Protein AF-A0A936J8U1-F1 (afdb_monomer_lite)

Foldseek 3Di:
DCPCLVVVLVVLLVVLQVQLVVLVVVCVVPVDFCLSVLSNQLSNLSSVLSVLVVVQQPDFDQLVNLVSVLVSLVSVLSNLLSVLVNLCRVLVFFDVVLSVLLNVLSVVLNVCQVVAASGLFANGQPGWDFDQDPPRRTGTDTDHHGHPSVVSNLVSLVSSLVRLLRSLVRQCVVDDPVSPVCSCPVSVVVNVVSCVVSVVVD

pLDDT: mean 82.32, std 10.38, range [35.53, 93.44]

Radius of gyration: 18.08 Å; chains: 1; bounding box: 48×31×49 Å

Secondary structure (DSSP, 8-state):
---SHHHHHHHHHHHHHHHHHHHHHHHHHH---HHHHHHHHHHHHHHHHHHHHHHHHH---HHHHHHHHHHHHHHHHHHHHHHHHHHHHHH--S-HHHHHHHHHHHHHHHHHHHHSSS-SSEEEEEEEEEEE-GGG-EEEEEEEEEPGGGHHHHHHHHHHHHHHHHHHHHHHHT--HHHHHHIIIIIHHHHHHHHHHHHTT-

Sequence (202 aa):
MGNWVEIVWIGMCAVSLALGAIHLFVWFKQRTGYFHLLFFALAVSATAFGAFELALMHEWAPERYADILRWAHVPLALWVLSMIGFVHFYFGAGRSWLAWAASGFRLAGLALNFVTGVNVNFLAVSSLEPVAFWGGAVVAGPVGVVNPWAIVPQIGNLILLMFVIDAAITLWRRGGSDARRRAVVVGGSLVACVAAVAGLRR

Structure (mmCIF, N/CA/C/O backbone):
data_AF-A0A936J8U1-F1
#
_entry.id   AF-A0A936J8U1-F1
#
loop_
_atom_site.group_PDB
_atom_site.id
_atom_site.type_symbol
_atom_site.label_atom_id
_atom_site.label_alt_id
_atom_site.label_comp_id
_atom_site.label_asym_id
_atom_site.label_entity_id
_atom_site.label_seq_id
_atom_site.pdbx_PDB_ins_code
_atom_site.Cartn_x
_atom_site.Cartn_y
_atom_site.Cartn_z
_atom_site.occupancy
_atom_site.B_iso_or_equiv
_atom_site.auth_seq_id
_atom_site.auth_comp_id
_atom_site.auth_asym_id
_atom_site.auth_atom_id
_atom_site.pdbx_PDB_model_num
ATOM 1 N N . MET A 1 1 ? 28.005 -1.998 -4.229 1.00 39.09 1 MET A N 1
ATOM 2 C CA . MET A 1 1 ? 27.955 -1.496 -2.840 1.00 39.09 1 MET A CA 1
ATOM 3 C C . MET A 1 1 ? 26.540 -1.729 -2.349 1.00 39.09 1 MET A C 1
ATOM 5 O O . MET A 1 1 ? 25.653 -1.059 -2.853 1.00 39.09 1 MET A O 1
ATOM 9 N N . GLY A 1 2 ? 26.325 -2.702 -1.457 1.00 61.69 2 GLY A N 1
ATOM 10 C CA . GLY A 1 2 ? 25.052 -2.853 -0.740 1.00 61.69 2 GLY A CA 1
ATOM 11 C C . GLY A 1 2 ? 24.955 -1.722 0.278 1.00 61.69 2 GLY A C 1
ATOM 12 O O . GLY A 1 2 ? 25.502 -1.796 1.377 1.00 61.69 2 GLY A O 1
ATOM 13 N N . ASN A 1 3 ? 24.425 -0.595 -0.182 1.00 73.19 3 ASN A N 1
ATOM 14 C CA . ASN A 1 3 ? 24.676 0.738 0.354 1.00 73.19 3 ASN A CA 1
ATOM 15 C C . ASN A 1 3 ? 23.474 1.136 1.213 1.00 73.19 3 ASN A C 1
ATOM 17 O O . ASN A 1 3 ? 22.580 1.756 0.665 1.00 73.19 3 ASN A O 1
ATOM 21 N N . TRP A 1 4 ? 23.404 0.746 2.498 1.00 81.12 4 TRP A N 1
ATOM 22 C CA . TRP A 1 4 ? 22.418 1.168 3.536 1.00 81.12 4 TRP A CA 1
ATOM 23 C C . TRP A 1 4 ? 20.905 1.028 3.249 1.00 81.12 4 TRP A C 1
ATOM 25 O O . TRP A 1 4 ? 20.174 0.601 4.135 1.00 81.12 4 TRP A O 1
ATOM 35 N N . VAL A 1 5 ? 20.417 1.344 2.052 1.00 81.69 5 VAL A N 1
ATOM 36 C CA . VAL A 1 5 ? 19.051 1.164 1.556 1.00 81.69 5 VAL A CA 1
ATOM 37 C C . VAL A 1 5 ? 18.592 -0.279 1.739 1.00 81.69 5 VAL A C 1
ATOM 39 O O . VAL A 1 5 ? 17.526 -0.495 2.302 1.00 81.69 5 VAL A O 1
ATOM 42 N N . GLU A 1 6 ? 19.420 -1.262 1.371 1.00 85.25 6 GLU A N 1
ATOM 43 C CA . GLU A 1 6 ? 19.144 -2.684 1.627 1.00 85.25 6 GLU A CA 1
ATOM 44 C C . GLU A 1 6 ? 18.938 -2.968 3.119 1.00 85.25 6 GLU A C 1
ATOM 46 O O . GLU A 1 6 ? 17.964 -3.614 3.499 1.00 85.25 6 GLU A O 1
ATOM 51 N N . ILE A 1 7 ? 19.820 -2.444 3.979 1.00 88.00 7 ILE A N 1
ATOM 52 C CA . ILE A 1 7 ? 19.746 -2.635 5.435 1.00 88.00 7 ILE A CA 1
ATOM 53 C C . ILE A 1 7 ? 18.444 -2.039 5.977 1.00 88.00 7 ILE A C 1
ATOM 55 O O . ILE A 1 7 ? 17.765 -2.672 6.785 1.00 88.00 7 ILE A O 1
ATOM 59 N N . VAL A 1 8 ? 18.071 -0.844 5.513 1.00 88.00 8 VAL A N 1
ATOM 60 C CA . VAL A 1 8 ? 16.826 -0.178 5.909 1.00 88.00 8 VAL A CA 1
ATOM 61 C C . VAL A 1 8 ? 15.609 -0.970 5.433 1.00 88.00 8 VAL A C 1
ATOM 63 O O . VAL A 1 8 ? 14.729 -1.245 6.246 1.00 88.00 8 VAL A O 1
ATOM 66 N N . TRP A 1 9 ? 15.564 -1.397 4.167 1.00 87.69 9 TRP A N 1
ATOM 67 C CA . TRP A 1 9 ? 14.435 -2.159 3.619 1.00 87.69 9 TRP A CA 1
ATOM 68 C C . TRP A 1 9 ? 14.257 -3.503 4.324 1.00 87.69 9 TRP A C 1
ATOM 70 O O . TRP A 1 9 ? 13.146 -3.846 4.735 1.00 87.69 9 TRP A O 1
ATOM 80 N N . ILE A 1 10 ? 15.351 -4.238 4.536 1.00 90.19 10 ILE A N 1
ATOM 81 C CA . ILE A 1 10 ? 15.341 -5.510 5.266 1.00 90.19 10 ILE A CA 1
ATOM 82 C C . ILE A 1 10 ? 14.930 -5.281 6.724 1.00 90.19 10 ILE A C 1
ATOM 84 O O . ILE A 1 10 ? 14.089 -6.016 7.243 1.00 90.19 10 ILE A O 1
ATOM 88 N N . GLY A 1 11 ? 15.458 -4.240 7.374 1.00 91.19 11 GLY A N 1
ATOM 89 C CA . GLY A 1 11 ? 15.089 -3.866 8.738 1.00 91.19 11 GLY A CA 1
ATOM 90 C C . GLY A 1 11 ? 13.599 -3.543 8.874 1.00 91.19 11 GLY A C 1
ATOM 91 O O . GLY A 1 11 ? 12.929 -4.087 9.752 1.00 91.19 11 GLY A O 1
ATOM 92 N N . MET A 1 12 ? 13.047 -2.731 7.969 1.00 89.56 12 MET A N 1
ATOM 93 C CA . MET A 1 12 ? 11.613 -2.417 7.920 1.00 89.56 12 MET A CA 1
ATOM 94 C C . MET A 1 12 ? 10.764 -3.673 7.696 1.00 89.56 12 MET A C 1
ATOM 96 O O . MET A 1 12 ? 9.772 -3.881 8.399 1.00 89.56 12 MET A O 1
ATOM 100 N N . CYS A 1 13 ? 11.178 -4.544 6.773 1.00 90.00 13 CYS A N 1
ATOM 101 C CA . CYS A 1 13 ? 10.518 -5.822 6.509 1.00 90.00 13 CYS A CA 1
ATOM 102 C C . CYS A 1 13 ? 10.520 -6.740 7.740 1.00 90.00 13 CYS A C 1
ATOM 104 O O . CYS A 1 13 ? 9.490 -7.342 8.057 1.00 90.00 13 CYS A O 1
ATOM 106 N N . ALA A 1 14 ? 11.647 -6.825 8.451 1.00 91.19 14 ALA A N 1
ATOM 107 C CA . ALA A 1 14 ? 11.799 -7.637 9.654 1.00 91.19 14 ALA A CA 1
ATOM 108 C C . ALA A 1 14 ? 10.929 -7.117 10.808 1.00 91.19 14 ALA A C 1
ATOM 110 O O . ALA A 1 14 ? 10.216 -7.898 11.437 1.00 91.19 14 ALA A O 1
ATOM 111 N N . VAL A 1 15 ? 10.930 -5.801 11.051 1.00 92.62 15 VAL A N 1
ATOM 112 C CA . VAL A 1 15 ? 10.083 -5.165 12.075 1.00 92.62 15 VAL A CA 1
ATOM 113 C C . VAL A 1 15 ? 8.601 -5.372 11.761 1.00 92.62 15 VAL A C 1
ATOM 115 O O . VAL A 1 15 ? 7.835 -5.756 12.647 1.00 92.62 15 VAL A O 1
ATOM 118 N N . SER A 1 16 ? 8.202 -5.178 10.500 1.00 91.88 16 SER A N 1
ATOM 119 C CA . SER A 1 16 ? 6.829 -5.416 10.042 1.00 91.88 16 SER A CA 1
ATOM 120 C C . SER A 1 16 ? 6.401 -6.863 10.305 1.00 91.88 16 SER A C 1
ATOM 122 O O . SER A 1 16 ? 5.388 -7.095 10.969 1.00 91.88 16 SER A O 1
ATOM 124 N N . LEU A 1 17 ? 7.202 -7.849 9.879 1.00 91.19 17 LEU A N 1
ATOM 125 C CA . LEU A 1 17 ? 6.901 -9.267 10.109 1.00 91.19 17 LEU A CA 1
ATOM 126 C C . LEU A 1 17 ? 6.854 -9.629 11.593 1.00 91.19 17 LEU A C 1
ATOM 128 O O . LEU A 1 17 ? 5.963 -10.376 11.994 1.00 91.19 17 LEU A O 1
ATOM 132 N N . ALA A 1 18 ? 7.766 -9.101 12.411 1.00 93.44 18 ALA A N 1
ATOM 133 C CA . ALA A 1 18 ? 7.772 -9.349 13.849 1.00 93.44 18 ALA A CA 1
ATOM 134 C C . ALA A 1 18 ? 6.472 -8.856 14.507 1.00 93.44 18 ALA A C 1
ATOM 136 O O . ALA A 1 18 ? 5.828 -9.604 15.247 1.00 93.44 18 ALA A O 1
ATOM 137 N N . LEU A 1 19 ? 6.032 -7.636 14.180 1.00 90.00 19 LEU A N 1
ATOM 138 C CA . LEU A 1 19 ? 4.749 -7.098 14.644 1.00 90.00 19 LEU A CA 1
ATOM 139 C C . LEU A 1 19 ? 3.570 -7.944 14.147 1.00 90.00 19 LEU A C 1
ATOM 141 O O . LEU A 1 19 ? 2.675 -8.280 14.926 1.00 90.00 19 LEU A O 1
ATOM 145 N N . GLY A 1 20 ? 3.584 -8.346 12.875 1.00 90.19 20 GLY A N 1
ATOM 146 C CA . GLY A 1 20 ? 2.583 -9.251 12.318 1.00 90.19 20 GLY A CA 1
ATOM 147 C C . GLY A 1 20 ? 2.505 -10.577 13.083 1.00 90.19 20 GLY A C 1
ATOM 148 O O . GLY A 1 20 ? 1.412 -11.010 13.451 1.00 90.19 20 GLY A O 1
ATOM 149 N N . ALA A 1 21 ? 3.647 -11.206 13.364 1.00 91.56 21 ALA A N 1
ATOM 150 C CA . ALA A 1 21 ? 3.724 -12.477 14.079 1.00 91.56 21 ALA A CA 1
ATOM 151 C C . ALA A 1 21 ? 3.166 -12.372 15.506 1.00 91.56 21 ALA A C 1
ATOM 153 O O . ALA A 1 21 ? 2.437 -13.262 15.946 1.00 91.56 21 ALA A O 1
ATOM 154 N N . ILE A 1 22 ? 3.431 -11.261 16.205 1.00 92.19 22 ILE A N 1
ATOM 155 C CA . ILE A 1 22 ? 2.835 -10.978 17.519 1.00 92.19 22 ILE A CA 1
ATOM 156 C C . ILE A 1 22 ? 1.306 -10.923 17.408 1.00 92.19 22 ILE A C 1
ATOM 158 O O . ILE A 1 22 ? 0.609 -11.568 18.192 1.00 92.19 22 ILE A O 1
ATOM 162 N N . HIS A 1 23 ? 0.768 -10.204 16.419 1.00 88.69 23 HIS A N 1
ATOM 163 C CA . HIS A 1 23 ? -0.681 -10.118 16.209 1.00 88.69 23 HIS A CA 1
ATOM 164 C C . HIS A 1 23 ? -1.307 -11.474 15.858 1.00 88.69 23 HIS A C 1
ATOM 166 O O . HIS A 1 23 ? -2.375 -11.803 16.379 1.00 88.69 23 HIS A O 1
ATOM 172 N N . LEU A 1 24 ? -0.634 -12.286 15.040 1.00 90.19 24 LEU A N 1
ATOM 173 C CA . LEU A 1 24 ? -1.076 -13.643 14.723 1.00 90.19 24 LEU A CA 1
ATOM 174 C C . LEU A 1 24 ? -1.081 -14.541 15.967 1.00 90.19 24 LEU A C 1
ATOM 176 O O . LEU A 1 24 ? -2.039 -15.280 16.189 1.00 90.19 24 LEU A O 1
ATOM 180 N N . PHE A 1 25 ? -0.049 -14.453 16.806 1.00 91.06 25 PHE A N 1
ATOM 181 C CA . PHE A 1 25 ? 0.042 -15.212 18.052 1.00 91.06 25 PHE A CA 1
ATOM 182 C C . PHE A 1 25 ? -1.063 -14.831 19.045 1.00 91.06 25 PHE A C 1
ATOM 184 O O . PHE A 1 25 ? -1.696 -15.709 19.639 1.00 91.06 25 PHE A O 1
ATOM 191 N N . VAL A 1 26 ? -1.339 -13.530 19.195 1.00 88.88 26 VAL A N 1
ATOM 192 C CA . VAL A 1 26 ? -2.455 -13.033 20.016 1.00 88.88 26 VAL A CA 1
ATOM 193 C C . VAL A 1 26 ? -3.781 -13.589 19.503 1.00 88.88 26 VAL A C 1
ATOM 195 O O . VAL A 1 26 ? -4.563 -14.123 20.293 1.00 88.88 26 VAL A O 1
ATOM 198 N N . TRP A 1 27 ? -4.006 -13.548 18.188 1.00 89.62 27 TRP A N 1
ATOM 199 C CA . TRP A 1 27 ? -5.206 -14.127 17.593 1.00 89.62 27 TRP A CA 1
ATOM 200 C C . TRP A 1 27 ? -5.288 -15.640 17.802 1.00 89.62 27 TRP A C 1
ATOM 202 O O . TRP A 1 27 ? -6.356 -16.149 18.118 1.00 89.62 27 TRP A O 1
ATOM 212 N N . PHE A 1 28 ? -4.183 -16.378 17.685 1.00 88.81 28 PHE A N 1
ATOM 213 C CA . PHE A 1 28 ? -4.195 -17.825 17.902 1.00 88.81 28 PHE A CA 1
ATOM 214 C C . PHE A 1 28 ? -4.615 -18.185 19.333 1.00 88.81 28 PHE A C 1
ATOM 216 O O . PHE A 1 28 ? -5.371 -19.141 19.519 1.00 88.81 28 PHE A O 1
ATOM 223 N N . LYS A 1 29 ? -4.170 -17.397 20.324 1.00 87.25 29 LYS A N 1
ATOM 224 C CA . LYS A 1 29 ? -4.509 -17.585 21.742 1.00 87.25 29 LYS A CA 1
ATOM 225 C C . LYS A 1 29 ? -5.922 -17.142 22.108 1.00 87.25 29 LYS A C 1
ATOM 227 O O . LYS A 1 29 ? -6.574 -17.826 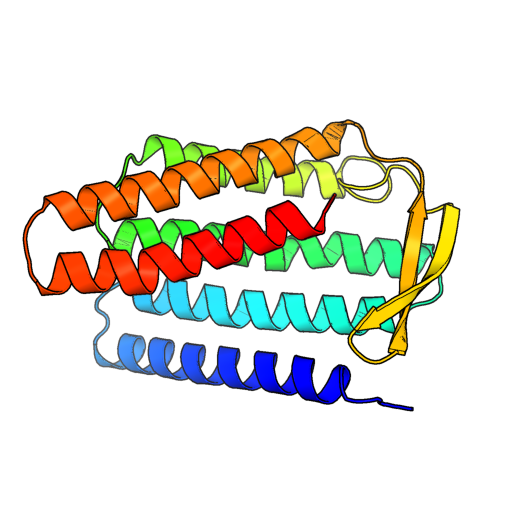22.886 1.00 87.25 29 LYS A O 1
ATOM 232 N N . GLN A 1 30 ? -6.373 -15.995 21.606 1.00 84.81 30 GLN A N 1
ATOM 233 C CA . GLN A 1 30 ? -7.651 -15.408 22.025 1.00 84.81 30 GLN A CA 1
ATOM 234 C C . GLN A 1 30 ? -8.800 -15.750 21.069 1.00 84.81 30 GLN A C 1
ATOM 236 O O . GLN A 1 30 ? -9.953 -15.737 21.482 1.00 84.81 30 GLN A O 1
ATOM 241 N N . ARG A 1 31 ? -8.498 -16.059 19.799 1.00 77.94 31 ARG A N 1
ATOM 242 C CA . ARG A 1 31 ? -9.437 -16.316 18.686 1.00 77.94 31 ARG A CA 1
ATOM 243 C C . ARG A 1 31 ? -10.511 -15.238 18.496 1.00 77.94 31 ARG A C 1
ATOM 245 O O . ARG A 1 31 ? -11.497 -15.459 17.799 1.00 77.94 31 ARG A O 1
ATOM 252 N N . THR A 1 32 ? -10.304 -14.052 19.058 1.00 72.19 32 THR A N 1
ATOM 253 C CA . THR A 1 32 ? -11.218 -12.913 18.992 1.00 72.19 32 THR A CA 1
ATOM 254 C C . THR A 1 32 ? -10.613 -11.791 18.149 1.00 72.19 32 THR A C 1
ATOM 256 O O . THR A 1 32 ? -9.401 -11.590 18.116 1.00 72.19 32 THR A O 1
ATOM 259 N N . GLY A 1 33 ? -11.470 -11.057 17.434 1.00 74.44 33 GLY A N 1
ATOM 260 C CA . GLY A 1 33 ? -11.084 -9.851 16.699 1.00 74.44 33 GLY A CA 1
ATOM 261 C C . GLY A 1 33 ? -10.367 -10.099 15.367 1.00 74.44 33 GLY A C 1
ATOM 262 O O . GLY A 1 33 ? -9.145 -10.230 15.309 1.00 74.44 33 GLY A O 1
ATOM 263 N N . TYR A 1 34 ? -11.116 -10.038 14.259 1.00 82.56 34 TYR A N 1
ATOM 264 C CA . TYR A 1 34 ? -10.580 -10.142 12.889 1.00 82.56 34 TYR A CA 1
ATOM 265 C C . TYR A 1 34 ? -9.483 -9.111 12.565 1.00 82.56 34 TYR A C 1
ATOM 267 O O . TYR A 1 34 ? -8.654 -9.343 11.689 1.00 82.56 34 TYR A O 1
ATOM 275 N N . PHE A 1 35 ? -9.428 -7.995 13.298 1.00 83.56 35 PHE A N 1
ATOM 276 C CA . PHE A 1 35 ? -8.406 -6.963 13.131 1.00 83.56 35 PHE A CA 1
ATOM 277 C C . PHE A 1 35 ? -6.976 -7.474 13.385 1.00 83.56 35 PHE A C 1
ATOM 279 O O . PHE A 1 35 ? -6.047 -6.960 12.770 1.00 83.56 35 PHE A O 1
ATOM 286 N N . HIS A 1 36 ? -6.769 -8.498 14.223 1.00 86.25 36 HIS A N 1
ATOM 287 C CA . HIS A 1 36 ? -5.437 -9.086 14.408 1.00 86.25 36 HIS A CA 1
ATOM 288 C C . HIS A 1 36 ? -4.952 -9.833 13.159 1.00 86.25 36 HIS A C 1
ATOM 290 O O . HIS A 1 36 ? -3.807 -9.653 12.749 1.00 86.25 36 HIS A O 1
ATOM 296 N N . LEU A 1 37 ? -5.831 -10.610 12.515 1.00 88.81 37 LEU A N 1
ATOM 297 C CA . LEU A 1 37 ? -5.520 -11.282 11.249 1.00 88.81 37 LEU A CA 1
ATOM 298 C C . LEU A 1 37 ? -5.297 -10.279 10.117 1.00 88.81 37 LEU A C 1
ATOM 300 O O . LEU A 1 37 ? -4.375 -10.443 9.326 1.00 88.81 37 LEU A O 1
ATOM 304 N N . LEU A 1 38 ? -6.113 -9.226 10.061 1.00 89.50 38 LEU A N 1
ATOM 305 C CA . LEU A 1 38 ? -5.972 -8.168 9.059 1.00 89.50 38 LEU A CA 1
ATOM 306 C C . LEU A 1 38 ? -4.670 -7.388 9.244 1.00 89.50 38 LEU A C 1
ATOM 308 O O . LEU A 1 38 ? -4.015 -7.062 8.261 1.00 89.50 38 LEU A O 1
ATOM 312 N N . PHE A 1 39 ? -4.250 -7.149 10.488 1.00 88.25 39 PHE A N 1
ATOM 313 C CA . PHE A 1 39 ? -2.949 -6.548 10.765 1.00 88.25 39 PHE A CA 1
ATOM 314 C C . PHE A 1 39 ? -1.796 -7.471 10.348 1.00 88.25 39 PHE A C 1
ATOM 316 O O . PHE A 1 39 ? -0.836 -7.012 9.736 1.00 88.25 39 PHE A O 1
ATOM 323 N N . PHE A 1 40 ? -1.898 -8.776 10.618 1.00 92.00 40 PHE A N 1
ATOM 324 C CA . PHE A 1 40 ? -0.915 -9.749 10.136 1.00 92.00 40 PHE A CA 1
ATOM 325 C C . PHE A 1 40 ? -0.836 -9.770 8.602 1.00 92.00 40 PHE A C 1
ATOM 327 O O . PHE A 1 40 ? 0.256 -9.682 8.044 1.00 92.00 40 PHE A O 1
ATOM 334 N N . ALA A 1 41 ? -1.981 -9.812 7.917 1.00 92.31 41 ALA A N 1
ATOM 335 C CA . ALA A 1 41 ? -2.043 -9.755 6.458 1.00 92.31 41 ALA A CA 1
ATOM 336 C C . ALA A 1 41 ? -1.437 -8.452 5.912 1.00 92.31 41 ALA A C 1
ATOM 338 O O . ALA A 1 41 ? -0.677 -8.487 4.943 1.00 92.31 41 ALA A O 1
ATOM 339 N N . LEU A 1 42 ? -1.704 -7.317 6.566 1.00 91.25 42 LEU A N 1
ATOM 340 C CA . LEU A 1 42 ? -1.103 -6.025 6.243 1.00 91.25 42 LEU A CA 1
ATOM 341 C C . LEU A 1 42 ? 0.423 -6.070 6.385 1.00 91.25 42 LEU A C 1
ATOM 343 O O . LEU A 1 42 ? 1.122 -5.661 5.462 1.00 91.25 42 LEU A O 1
ATOM 347 N N . ALA A 1 43 ? 0.941 -6.615 7.486 1.00 92.50 43 ALA A N 1
ATOM 348 C CA . ALA A 1 43 ? 2.376 -6.729 7.736 1.00 92.50 43 ALA A CA 1
ATOM 349 C C . ALA A 1 43 ? 3.093 -7.610 6.699 1.00 92.50 43 ALA A C 1
ATOM 351 O O . ALA A 1 43 ? 4.107 -7.197 6.136 1.00 92.50 43 ALA A O 1
ATOM 352 N N . VAL A 1 44 ? 2.543 -8.791 6.395 1.00 93.00 44 VAL A N 1
ATOM 353 C CA . VAL A 1 44 ? 3.095 -9.706 5.378 1.00 93.00 44 VAL A CA 1
ATOM 354 C C . VAL A 1 44 ? 3.066 -9.064 3.992 1.00 93.00 44 VAL A C 1
ATOM 356 O O . VAL A 1 44 ? 4.044 -9.148 3.252 1.00 93.00 44 VAL A O 1
ATOM 359 N N . SER A 1 45 ? 1.973 -8.380 3.653 1.00 92.69 45 SER A N 1
ATOM 360 C CA . SER A 1 45 ? 1.835 -7.692 2.367 1.00 92.69 45 SER A CA 1
ATOM 361 C C . SER A 1 45 ? 2.810 -6.527 2.229 1.00 92.69 45 SER A C 1
ATOM 363 O O . SER A 1 45 ? 3.396 -6.355 1.165 1.00 92.69 45 SER A O 1
ATOM 365 N N . ALA A 1 46 ? 3.016 -5.754 3.301 1.00 89.75 46 ALA A N 1
ATOM 366 C CA . ALA A 1 46 ? 4.002 -4.677 3.336 1.00 89.75 46 ALA A CA 1
ATOM 367 C C . ALA A 1 46 ? 5.422 -5.219 3.132 1.00 89.75 46 ALA A C 1
ATOM 369 O O . ALA A 1 46 ? 6.178 -4.667 2.340 1.00 89.75 46 ALA A O 1
ATOM 370 N N . THR A 1 47 ? 5.764 -6.336 3.779 1.00 92.75 47 THR A N 1
ATOM 371 C CA . THR A 1 47 ? 7.069 -6.984 3.603 1.00 92.75 47 THR A CA 1
ATOM 372 C C . THR A 1 47 ? 7.256 -7.535 2.193 1.00 92.75 47 THR A C 1
ATOM 374 O O . THR A 1 47 ? 8.304 -7.325 1.589 1.00 92.75 47 THR A O 1
ATOM 377 N N . ALA A 1 48 ? 6.239 -8.195 1.635 1.00 92.75 48 ALA A N 1
ATOM 378 C CA . ALA A 1 48 ? 6.287 -8.659 0.253 1.00 92.75 48 ALA A CA 1
ATOM 379 C C . ALA A 1 48 ? 6.473 -7.481 -0.714 1.00 92.75 48 ALA A C 1
ATOM 381 O O . ALA A 1 48 ? 7.329 -7.542 -1.590 1.00 92.75 48 ALA A O 1
ATOM 382 N N . PHE A 1 49 ? 5.725 -6.389 -0.526 1.00 90.75 49 PHE A N 1
ATOM 383 C CA . PHE A 1 49 ? 5.870 -5.179 -1.333 1.00 90.75 49 PHE A CA 1
ATOM 384 C C . PHE A 1 49 ? 7.269 -4.560 -1.205 1.00 90.75 49 PHE A C 1
ATOM 386 O O . PHE A 1 49 ? 7.882 -4.261 -2.225 1.00 90.75 49 PHE A O 1
ATOM 393 N N . GLY A 1 50 ? 7.817 -4.471 0.010 1.00 88.25 50 GLY A N 1
ATOM 394 C CA . GLY A 1 50 ? 9.187 -4.007 0.237 1.00 88.25 50 GLY A CA 1
ATOM 395 C C . GLY A 1 50 ? 10.234 -4.875 -0.469 1.00 88.25 50 GLY A C 1
ATOM 396 O O . GLY A 1 50 ? 11.175 -4.350 -1.058 1.00 88.25 50 GLY A O 1
ATOM 397 N N . ALA A 1 51 ? 10.059 -6.198 -0.496 1.00 89.81 51 ALA A N 1
ATOM 398 C CA . ALA A 1 51 ? 10.946 -7.082 -1.253 1.00 89.81 51 ALA A CA 1
ATOM 399 C C . ALA A 1 51 ? 10.895 -6.803 -2.769 1.00 89.81 51 ALA A C 1
ATOM 401 O O . ALA A 1 51 ? 11.938 -6.795 -3.423 1.00 89.81 51 ALA A O 1
ATOM 402 N N . PHE A 1 52 ? 9.708 -6.522 -3.321 1.00 90.44 52 PHE A N 1
ATOM 403 C CA . PHE A 1 52 ? 9.569 -6.095 -4.718 1.00 90.44 52 PHE A CA 1
ATOM 404 C C . PHE A 1 52 ? 10.228 -4.735 -4.979 1.00 90.44 52 PHE A C 1
ATOM 406 O O . PHE A 1 52 ? 10.903 -4.588 -5.993 1.00 90.44 52 PHE A O 1
ATOM 413 N N . GLU A 1 53 ? 10.073 -3.756 -4.085 1.00 86.81 53 GLU A N 1
ATOM 414 C CA . GLU A 1 53 ? 10.753 -2.457 -4.205 1.00 86.81 53 GLU A CA 1
ATOM 415 C C . GLU A 1 53 ? 12.271 -2.627 -4.238 1.00 86.81 53 GLU A C 1
ATOM 417 O O . GLU A 1 53 ? 12.935 -2.071 -5.112 1.00 86.81 53 GLU A O 1
ATOM 422 N N . LEU A 1 54 ? 12.816 -3.451 -3.341 1.00 87.88 54 LEU A N 1
ATOM 423 C CA . LEU A 1 54 ? 14.246 -3.722 -3.315 1.00 87.88 54 LEU A CA 1
ATOM 424 C C . LEU A 1 54 ? 14.716 -4.426 -4.596 1.00 87.88 54 LEU A C 1
ATOM 426 O O . LEU A 1 54 ? 15.781 -4.098 -5.113 1.00 87.88 54 LEU A O 1
ATOM 430 N N . ALA A 1 55 ? 13.925 -5.355 -5.139 1.00 87.81 55 ALA A N 1
ATOM 431 C CA . ALA A 1 55 ? 14.229 -5.999 -6.416 1.00 87.81 55 ALA A CA 1
ATOM 432 C C . ALA A 1 55 ? 14.235 -4.989 -7.579 1.00 87.81 55 ALA A C 1
ATOM 434 O O . ALA A 1 55 ? 15.155 -5.001 -8.394 1.00 87.81 55 ALA A O 1
ATOM 435 N N . LEU A 1 56 ? 13.265 -4.069 -7.622 1.00 85.62 56 LEU A N 1
ATOM 436 C CA . LEU A 1 56 ? 13.185 -3.019 -8.646 1.00 85.62 56 LEU A CA 1
ATOM 437 C C . LEU A 1 56 ? 14.391 -2.076 -8.620 1.00 85.62 56 LEU A C 1
ATOM 439 O O . LEU A 1 56 ? 14.854 -1.661 -9.677 1.00 85.62 56 LEU A O 1
ATOM 443 N N . MET A 1 57 ? 14.930 -1.761 -7.440 1.00 84.19 57 MET A N 1
ATOM 444 C CA . MET A 1 57 ? 16.115 -0.899 -7.322 1.00 84.19 57 MET A CA 1
ATOM 445 C C . MET A 1 57 ? 17.363 -1.492 -7.994 1.00 84.19 57 MET A C 1
ATOM 447 O O . MET A 1 57 ? 18.255 -0.738 -8.382 1.00 84.19 57 MET A O 1
ATOM 451 N N . HIS A 1 58 ? 17.420 -2.819 -8.136 1.00 82.81 58 HIS A N 1
ATOM 452 C CA . HIS A 1 58 ? 18.567 -3.545 -8.684 1.00 82.81 58 HIS A CA 1
ATOM 453 C C . HIS A 1 58 ? 18.360 -4.032 -10.123 1.00 82.81 58 HIS A C 1
ATOM 455 O O . HIS A 1 58 ? 19.321 -4.484 -10.748 1.00 82.81 58 HIS A O 1
ATOM 461 N N . GLU A 1 59 ? 17.142 -3.952 -10.659 1.00 84.50 59 GLU A N 1
ATOM 462 C CA . GLU A 1 59 ? 16.832 -4.456 -11.994 1.00 84.50 59 GLU A CA 1
ATOM 463 C C . GLU A 1 59 ? 16.979 -3.351 -13.048 1.00 84.50 59 GLU A C 1
ATOM 465 O O . GLU A 1 59 ? 16.232 -2.376 -13.065 1.00 84.50 59 GLU A O 1
ATOM 470 N N . TRP A 1 60 ? 17.934 -3.531 -13.962 1.00 80.94 60 TRP A N 1
ATOM 471 C CA . TRP A 1 60 ? 18.243 -2.574 -15.035 1.00 80.94 60 TRP A CA 1
ATOM 472 C C . TRP A 1 60 ? 17.759 -3.030 -16.417 1.00 80.94 60 TRP A C 1
ATOM 474 O O . TRP A 1 60 ? 18.013 -2.355 -17.414 1.00 80.94 60 TRP A O 1
ATOM 484 N N . ALA A 1 61 ? 17.049 -4.158 -16.499 1.00 83.44 61 ALA A N 1
ATOM 485 C CA . ALA A 1 61 ? 16.392 -4.599 -17.723 1.00 83.44 61 ALA A CA 1
ATOM 486 C C . ALA A 1 61 ? 14.926 -4.114 -17.740 1.00 83.44 61 ALA A C 1
ATOM 488 O O . ALA A 1 61 ? 14.152 -4.543 -16.882 1.00 83.44 61 ALA A O 1
ATOM 489 N N . PRO A 1 62 ? 14.506 -3.273 -18.710 1.00 80.44 62 PRO A N 1
ATOM 490 C CA . PRO A 1 62 ? 13.157 -2.696 -18.749 1.00 80.44 62 PRO A CA 1
ATOM 491 C C . PRO A 1 62 ? 12.024 -3.727 -18.699 1.00 80.44 62 PRO A C 1
ATOM 493 O O . PRO A 1 62 ? 11.048 -3.520 -17.985 1.00 80.44 62 PRO A O 1
ATOM 496 N N . GLU A 1 63 ? 12.167 -4.851 -19.408 1.00 81.31 63 GLU A N 1
ATOM 497 C CA . GLU A 1 63 ? 11.162 -5.924 -19.444 1.00 81.31 63 GLU A CA 1
ATOM 498 C C . GLU A 1 63 ? 11.013 -6.623 -18.085 1.00 81.31 63 GLU A C 1
ATOM 500 O O . GLU A 1 63 ? 9.904 -6.779 -17.577 1.00 81.31 63 GLU A O 1
ATOM 505 N N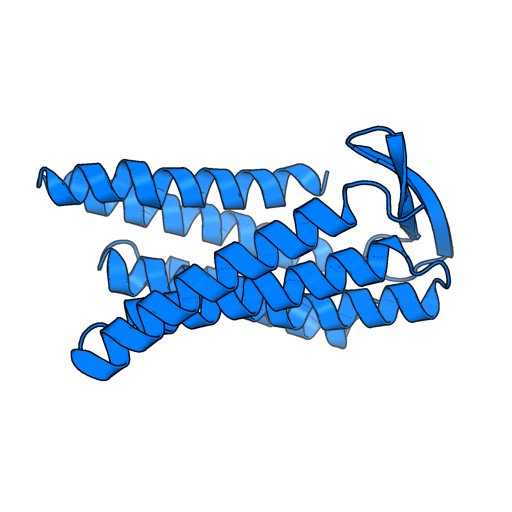 . ARG A 1 64 ? 12.131 -6.971 -17.435 1.00 85.12 64 ARG A N 1
ATOM 506 C CA . ARG A 1 64 ? 12.101 -7.571 -16.092 1.00 85.12 64 ARG A CA 1
ATOM 507 C C . ARG A 1 64 ? 11.621 -6.583 -15.041 1.00 85.12 64 ARG A C 1
ATOM 509 O O . ARG A 1 64 ? 10.826 -6.955 -14.184 1.00 85.12 64 ARG A O 1
ATOM 516 N N . TYR A 1 65 ? 12.061 -5.330 -15.117 1.00 84.06 65 TYR A N 1
ATOM 517 C CA . TYR A 1 65 ? 11.606 -4.266 -14.227 1.00 84.06 65 TYR A CA 1
ATOM 518 C C . TYR A 1 65 ? 10.082 -4.119 -14.300 1.00 84.06 65 TYR A C 1
ATOM 520 O O . TYR A 1 65 ? 9.389 -4.092 -13.283 1.00 84.06 65 TYR A O 1
ATOM 528 N N . ALA A 1 66 ? 9.550 -4.082 -15.519 1.00 83.00 66 ALA A N 1
ATOM 529 C CA . ALA A 1 66 ? 8.127 -4.046 -15.796 1.00 83.00 66 ALA A CA 1
ATOM 530 C C . ALA A 1 66 ? 7.355 -5.226 -15.185 1.00 83.00 66 ALA A C 1
ATOM 532 O O . ALA A 1 66 ? 6.331 -5.011 -14.528 1.00 83.00 66 ALA A O 1
ATOM 533 N N . ASP A 1 67 ? 7.854 -6.449 -15.360 1.00 85.94 67 ASP A N 1
ATOM 534 C CA . ASP A 1 67 ? 7.234 -7.654 -14.807 1.00 85.94 67 ASP A CA 1
ATOM 535 C C . ASP A 1 67 ? 7.245 -7.652 -13.275 1.00 85.94 67 ASP A C 1
ATOM 537 O O . ASP A 1 67 ? 6.205 -7.871 -12.643 1.00 85.94 67 ASP A O 1
ATOM 541 N N . ILE A 1 68 ? 8.388 -7.330 -12.662 1.00 87.50 68 ILE A N 1
ATOM 542 C CA . ILE A 1 68 ? 8.520 -7.194 -11.204 1.00 87.50 68 ILE A CA 1
ATOM 543 C C . ILE A 1 68 ? 7.524 -6.142 -10.696 1.00 87.50 68 ILE A C 1
ATOM 545 O O . ILE A 1 68 ? 6.787 -6.397 -9.740 1.00 87.50 68 ILE A O 1
ATOM 549 N N . LEU A 1 69 ? 7.423 -4.990 -11.365 1.00 85.69 69 LEU A N 1
ATOM 550 C CA . LEU A 1 69 ? 6.509 -3.914 -10.982 1.00 85.69 69 LEU A CA 1
ATOM 551 C C . LEU A 1 69 ? 5.038 -4.323 -11.143 1.00 85.69 69 LEU A C 1
ATOM 553 O O . LEU A 1 69 ? 4.199 -3.972 -10.305 1.00 85.69 69 LEU A O 1
ATOM 557 N N . ARG A 1 70 ? 4.694 -5.070 -12.198 1.00 86.75 70 ARG A N 1
ATOM 558 C CA . ARG A 1 70 ? 3.346 -5.621 -12.406 1.00 86.75 70 ARG A CA 1
ATOM 559 C C . ARG A 1 70 ? 2.962 -6.548 -11.257 1.00 86.75 70 ARG A C 1
ATOM 561 O O . ARG A 1 70 ? 1.868 -6.386 -10.712 1.00 86.75 70 ARG A O 1
ATOM 568 N N . TRP A 1 71 ? 3.851 -7.446 -10.842 1.00 89.81 71 TRP A N 1
ATOM 569 C CA . TRP A 1 71 ? 3.602 -8.342 -9.710 1.00 89.81 71 TRP A CA 1
ATOM 570 C C . TRP A 1 71 ? 3.594 -7.619 -8.362 1.00 89.81 71 TRP A C 1
ATOM 572 O O . TRP A 1 71 ? 2.766 -7.958 -7.520 1.00 89.81 71 TRP A O 1
ATOM 582 N N . ALA A 1 72 ? 4.389 -6.559 -8.186 1.00 88.38 72 ALA A N 1
ATOM 583 C CA . ALA A 1 72 ? 4.395 -5.725 -6.979 1.00 88.38 72 ALA A CA 1
ATOM 584 C C . ALA A 1 72 ? 3.022 -5.092 -6.668 1.00 88.38 72 ALA A C 1
ATOM 586 O O . ALA A 1 72 ? 2.699 -4.803 -5.513 1.00 88.38 72 ALA A O 1
ATOM 587 N N . HIS A 1 73 ? 2.159 -4.918 -7.675 1.00 87.38 73 HIS A N 1
ATOM 588 C CA . HIS A 1 73 ? 0.805 -4.406 -7.456 1.00 87.38 73 HIS A CA 1
ATOM 589 C C . HIS A 1 73 ? -0.089 -5.378 -6.673 1.00 87.38 73 HIS A C 1
ATOM 591 O O . HIS A 1 73 ? -1.030 -4.915 -6.021 1.00 87.38 73 HIS A O 1
ATOM 597 N N . VAL A 1 74 ? 0.205 -6.682 -6.690 1.00 92.06 74 VAL A N 1
ATOM 598 C CA . VAL A 1 74 ? -0.546 -7.717 -5.964 1.00 92.06 74 VAL A CA 1
ATOM 599 C C . VAL A 1 74 ? -0.388 -7.578 -4.443 1.00 92.06 74 VAL A C 1
ATOM 601 O O . VAL A 1 74 ? -1.406 -7.353 -3.780 1.00 92.06 74 VAL A O 1
ATOM 604 N N . PRO A 1 75 ? 0.828 -7.619 -3.851 1.00 91.81 75 PRO A N 1
ATOM 605 C CA . PRO A 1 75 ? 0.988 -7.390 -2.419 1.00 91.81 75 PRO A CA 1
ATOM 606 C C . PRO A 1 75 ? 0.552 -5.978 -2.024 1.00 91.81 75 PRO A C 1
ATOM 608 O O . PRO A 1 75 ? -0.073 -5.811 -0.981 1.00 91.81 75 PRO A O 1
ATOM 611 N N . LEU A 1 76 ? 0.739 -4.969 -2.883 1.00 89.19 76 LEU A N 1
ATOM 612 C CA . LEU A 1 76 ? 0.205 -3.629 -2.627 1.00 89.19 76 LEU A CA 1
ATOM 613 C C . LEU A 1 76 ? -1.335 -3.619 -2.552 1.00 89.19 76 LEU A C 1
ATOM 615 O O . LEU A 1 76 ? -1.929 -2.856 -1.793 1.00 89.19 76 LEU A O 1
ATOM 619 N N . ALA A 1 77 ? -2.023 -4.434 -3.358 1.00 91.25 77 ALA A N 1
ATOM 620 C CA . ALA A 1 77 ? -3.482 -4.541 -3.309 1.00 91.25 77 ALA A CA 1
ATOM 621 C C . ALA A 1 77 ? -3.939 -5.210 -2.021 1.00 91.25 77 ALA A C 1
ATOM 623 O O . ALA A 1 77 ? -4.821 -4.677 -1.347 1.00 91.25 77 ALA A O 1
ATOM 624 N N . LEU A 1 78 ? -3.286 -6.305 -1.641 1.00 93.12 78 LEU A N 1
ATOM 625 C CA . LEU A 1 78 ? -3.569 -6.981 -0.384 1.00 93.12 78 LEU A CA 1
ATOM 626 C C . LEU A 1 78 ? -3.291 -6.078 0.825 1.00 93.12 78 LEU A C 1
ATOM 628 O O . LEU A 1 78 ? -4.090 -6.061 1.760 1.00 93.12 78 LEU A O 1
ATOM 632 N N . TRP A 1 79 ? -2.228 -5.271 0.777 1.00 91.62 79 TRP A N 1
ATOM 633 C CA . TRP A 1 79 ? -1.905 -4.279 1.802 1.00 91.62 79 TRP A CA 1
ATOM 634 C C . TRP A 1 79 ? -3.036 -3.256 1.981 1.00 91.62 79 TRP A C 1
ATOM 636 O O . TRP A 1 79 ? -3.547 -3.094 3.090 1.00 91.62 79 TRP A O 1
ATOM 646 N N . VAL A 1 80 ? -3.505 -2.641 0.888 1.00 90.19 80 VAL A N 1
ATOM 647 C CA . VAL A 1 80 ? -4.615 -1.670 0.928 1.00 90.19 80 VAL A CA 1
ATOM 648 C C . VAL A 1 80 ? -5.917 -2.313 1.417 1.00 90.19 80 VAL A C 1
ATOM 650 O O . VAL A 1 80 ? -6.589 -1.747 2.277 1.00 90.19 80 VAL A O 1
ATOM 653 N N . LEU A 1 81 ? -6.279 -3.495 0.913 1.00 93.06 81 LEU A N 1
ATOM 654 C CA . LEU A 1 81 ? -7.510 -4.186 1.323 1.00 93.06 81 LEU A CA 1
ATOM 655 C C . LEU A 1 81 ? -7.468 -4.588 2.803 1.00 93.06 81 LEU A C 1
ATOM 657 O O . LEU A 1 81 ? -8.450 -4.400 3.524 1.00 93.06 81 LEU A O 1
ATOM 661 N N . SER A 1 82 ? -6.315 -5.068 3.276 1.00 91.62 82 SER A N 1
ATOM 662 C CA . SER A 1 82 ? -6.096 -5.388 4.690 1.00 91.62 82 SER A CA 1
ATOM 663 C C . SER A 1 82 ? -6.192 -4.139 5.563 1.00 91.62 82 SER A C 1
ATOM 665 O O . SER A 1 82 ? -6.768 -4.201 6.645 1.00 91.62 82 SER A O 1
ATOM 667 N N . MET A 1 83 ? -5.698 -2.994 5.083 1.00 88.88 83 MET A N 1
ATOM 668 C CA . MET A 1 83 ? -5.798 -1.709 5.779 1.00 88.88 83 MET A CA 1
ATOM 669 C C . MET A 1 83 ? -7.245 -1.221 5.878 1.00 88.88 83 MET A C 1
ATOM 671 O O . MET A 1 83 ? -7.680 -0.821 6.958 1.00 88.88 83 MET A O 1
ATOM 675 N N . ILE A 1 84 ? -8.009 -1.296 4.783 1.00 91.69 84 ILE A N 1
ATOM 676 C CA . ILE A 1 84 ? -9.437 -0.950 4.771 1.00 91.69 84 ILE A CA 1
ATOM 677 C C . ILE A 1 84 ? -10.192 -1.829 5.767 1.00 91.69 84 ILE A C 1
ATOM 679 O O . ILE A 1 84 ? -10.915 -1.309 6.620 1.00 91.69 84 ILE A O 1
ATOM 683 N N . GLY A 1 85 ? -9.987 -3.147 5.696 1.00 89.56 85 GLY A N 1
ATOM 684 C CA . GLY A 1 85 ? -10.588 -4.095 6.627 1.00 89.56 85 GLY A CA 1
ATOM 685 C C . GLY A 1 85 ? -10.192 -3.789 8.069 1.00 89.56 85 GLY A C 1
ATOM 686 O O . GLY A 1 85 ? -11.056 -3.720 8.941 1.00 89.56 85 GLY A O 1
ATOM 687 N N . PHE A 1 86 ? -8.902 -3.560 8.327 1.00 88.00 86 PHE A N 1
ATOM 688 C CA . PHE A 1 86 ? -8.403 -3.231 9.657 1.00 88.00 86 PHE A CA 1
ATOM 689 C C . PHE A 1 86 ? -9.106 -1.992 10.203 1.00 88.00 86 PHE A C 1
ATOM 691 O O . PHE A 1 86 ? -9.687 -2.076 11.274 1.00 88.00 86 PHE A O 1
ATOM 698 N N . VAL A 1 87 ? -9.147 -0.879 9.467 1.00 87.81 87 VAL A N 1
ATOM 699 C CA . VAL A 1 87 ? -9.842 0.344 9.907 1.00 87.81 87 VAL A CA 1
ATOM 700 C C . VAL A 1 87 ? -11.326 0.076 10.150 1.00 87.81 87 VAL A C 1
ATOM 702 O O . VAL A 1 87 ? -11.853 0.463 11.194 1.00 87.81 87 VAL A O 1
ATOM 705 N N . HIS A 1 88 ? -11.988 -0.636 9.236 1.00 88.00 88 HIS A N 1
ATOM 706 C CA . HIS A 1 88 ? -13.413 -0.931 9.338 1.00 88.00 88 HIS A CA 1
ATOM 707 C C . HIS A 1 88 ? -13.754 -1.734 10.603 1.00 88.00 88 HIS A C 1
ATOM 709 O O . HIS A 1 88 ? -14.631 -1.335 11.370 1.00 88.00 88 HIS A O 1
ATOM 715 N N . PHE A 1 89 ? -13.028 -2.824 10.868 1.00 85.25 89 PHE A N 1
ATOM 716 C CA . PHE A 1 89 ? -13.285 -3.700 12.016 1.00 85.25 89 PHE A CA 1
ATOM 717 C C . PHE A 1 89 ? -12.672 -3.192 13.326 1.00 85.25 89 PHE A C 1
ATOM 719 O O . PHE A 1 89 ? -13.244 -3.418 14.390 1.00 85.25 89 PHE A O 1
ATOM 726 N N . TYR A 1 90 ? -11.524 -2.515 13.278 1.00 83.62 90 TYR A N 1
ATOM 727 C CA . TYR A 1 90 ? -10.820 -2.024 14.466 1.00 83.62 90 TYR A CA 1
ATOM 728 C C . TYR A 1 90 ? -11.451 -0.747 15.026 1.00 83.62 90 TYR A C 1
ATOM 730 O O . TYR A 1 90 ? -11.569 -0.604 16.244 1.00 83.62 90 TYR A O 1
ATOM 738 N N . PHE A 1 91 ? -11.876 0.186 14.165 1.00 83.25 91 PHE A N 1
ATOM 739 C CA . PHE A 1 91 ? -12.585 1.387 14.621 1.00 83.25 91 PHE A CA 1
ATOM 740 C C . PHE A 1 91 ? -14.087 1.138 14.773 1.00 83.25 91 PHE A C 1
ATOM 742 O O . PHE A 1 91 ? -14.742 1.830 15.559 1.00 83.25 91 PHE A O 1
ATOM 749 N N . GLY A 1 92 ? -14.649 0.179 14.024 1.00 80.31 92 GLY A N 1
ATOM 750 C CA . GLY A 1 92 ? -16.095 -0.055 13.974 1.00 80.31 92 GLY A CA 1
ATOM 751 C C . GLY A 1 92 ? -16.860 1.212 13.584 1.00 80.31 92 GLY A C 1
ATOM 752 O O . GLY A 1 92 ? -17.954 1.460 14.096 1.00 80.31 92 GLY A O 1
ATOM 753 N N . ALA A 1 93 ? -16.232 2.088 12.797 1.00 77.38 93 ALA A N 1
ATOM 754 C CA . ALA A 1 93 ? -16.659 3.449 12.500 1.00 77.38 93 ALA A CA 1
ATOM 755 C C . ALA A 1 93 ? -16.299 3.814 11.054 1.00 77.38 93 ALA A C 1
ATOM 757 O O . ALA A 1 93 ? -15.385 3.235 10.471 1.00 77.38 93 ALA A O 1
ATOM 758 N N . GLY A 1 94 ? -17.005 4.803 10.508 1.00 78.75 94 GLY A N 1
ATOM 759 C CA . GLY A 1 94 ? -16.872 5.229 9.117 1.00 78.75 94 GLY A CA 1
ATOM 760 C C . GLY A 1 94 ? -17.909 4.586 8.196 1.00 78.75 94 GLY A C 1
ATOM 761 O O . GLY A 1 94 ? -18.519 3.561 8.511 1.00 78.75 94 GLY A O 1
ATOM 762 N N . ARG A 1 95 ? -18.150 5.226 7.055 1.00 86.62 95 ARG A N 1
ATOM 763 C CA . ARG A 1 95 ? -19.165 4.802 6.084 1.00 86.62 95 ARG A CA 1
ATOM 764 C C . ARG A 1 95 ? -18.697 3.578 5.289 1.00 86.62 95 ARG A C 1
ATOM 766 O O . ARG A 1 95 ? -17.757 3.674 4.505 1.00 86.62 95 ARG A O 1
ATOM 773 N N . SER A 1 96 ? -19.401 2.449 5.405 1.00 88.62 96 SER A N 1
ATOM 774 C CA . SER A 1 96 ? -19.042 1.208 4.694 1.00 88.62 96 SER A CA 1
ATOM 775 C C . SER A 1 96 ? -19.003 1.366 3.172 1.00 88.62 96 SER A C 1
ATOM 777 O O . SER A 1 96 ? -18.209 0.704 2.516 1.00 88.62 96 SER A O 1
ATOM 779 N N . TRP A 1 97 ? -19.806 2.266 2.592 1.00 90.81 97 TRP A N 1
ATOM 780 C CA . TRP A 1 97 ? -19.769 2.507 1.145 1.00 90.81 97 TRP A CA 1
ATOM 781 C C . TRP A 1 97 ? -18.418 3.070 0.676 1.00 90.81 97 TRP A C 1
ATOM 783 O O . TRP A 1 97 ? -17.975 2.712 -0.410 1.00 90.81 97 TRP A O 1
ATOM 793 N N . LEU A 1 98 ? -17.732 3.884 1.493 1.00 88.94 98 LEU A N 1
ATOM 794 C CA . LEU A 1 98 ? -16.388 4.385 1.178 1.00 88.94 98 LEU A CA 1
ATOM 795 C C . LEU A 1 98 ? -15.362 3.245 1.200 1.00 88.94 98 LEU A C 1
ATOM 797 O O . LEU A 1 98 ? -14.500 3.184 0.328 1.00 88.94 98 LEU A O 1
ATOM 801 N N . ALA A 1 99 ? -15.489 2.315 2.152 1.00 89.00 99 ALA A N 1
ATOM 802 C CA . ALA A 1 99 ? -14.650 1.119 2.219 1.00 89.00 99 ALA A CA 1
ATOM 803 C C . ALA A 1 99 ? -14.835 0.226 0.980 1.00 89.00 99 ALA A C 1
ATOM 805 O O . ALA A 1 99 ? -13.850 -0.197 0.369 1.00 89.00 99 ALA A O 1
ATOM 806 N N . TRP A 1 100 ? -16.086 -0.017 0.574 1.00 92.38 100 TRP A N 1
ATOM 807 C CA . TRP A 1 100 ? -16.400 -0.783 -0.635 1.00 92.38 100 TRP A CA 1
ATOM 808 C C . TRP A 1 100 ? -15.917 -0.079 -1.903 1.00 92.38 100 TRP A C 1
ATOM 810 O O . TRP A 1 100 ? -15.318 -0.727 -2.757 1.00 92.38 100 TRP A O 1
ATOM 820 N N . ALA A 1 101 ? -16.101 1.240 -2.006 1.00 91.50 101 ALA A N 1
ATOM 821 C CA . ALA A 1 101 ? -15.615 2.023 -3.137 1.00 91.50 101 ALA A CA 1
ATOM 822 C C . ALA A 1 101 ? -14.081 1.987 -3.232 1.00 91.50 101 ALA A C 1
ATOM 824 O O . ALA A 1 101 ? -13.548 1.642 -4.284 1.00 91.50 101 ALA A O 1
ATOM 825 N N . ALA A 1 102 ? -13.360 2.250 -2.137 1.00 90.50 102 ALA A N 1
ATOM 826 C CA . ALA A 1 102 ? -11.897 2.170 -2.110 1.00 90.50 102 ALA A CA 1
ATOM 827 C C . ALA A 1 102 ? -11.395 0.765 -2.487 1.00 9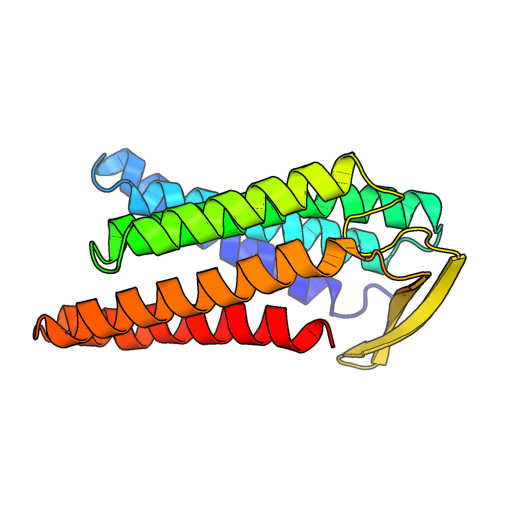0.50 102 ALA A C 1
ATOM 829 O O . ALA A 1 102 ? -10.467 0.629 -3.287 1.00 90.50 102 ALA A O 1
ATOM 830 N N . SER A 1 103 ? -12.046 -0.282 -1.968 1.00 92.56 103 SER A N 1
ATOM 831 C CA . SER A 1 103 ? -11.718 -1.676 -2.292 1.00 92.56 103 SER A CA 1
ATOM 832 C C . SER A 1 103 ? -11.969 -1.990 -3.768 1.00 92.56 103 SER A C 1
ATOM 834 O O . SER A 1 103 ? -11.108 -2.565 -4.431 1.00 92.56 103 SER A O 1
ATOM 836 N N . GLY A 1 104 ? -13.114 -1.561 -4.306 1.00 92.12 104 GLY A N 1
ATOM 837 C CA . GLY A 1 104 ? -13.486 -1.748 -5.706 1.00 92.12 104 GLY A CA 1
ATOM 838 C C . GLY A 1 104 ? -12.520 -1.052 -6.660 1.00 92.12 104 GLY A C 1
ATOM 839 O O . GLY A 1 104 ? -12.016 -1.686 -7.582 1.00 92.12 104 GLY A O 1
ATOM 840 N N . PHE A 1 105 ? -12.174 0.211 -6.400 1.00 90.62 105 PHE A N 1
ATOM 841 C CA . PHE A 1 105 ? -11.178 0.936 -7.195 1.00 90.62 105 PHE A CA 1
ATOM 842 C C . PHE A 1 105 ? -9.785 0.306 -7.096 1.00 90.62 105 PHE A C 1
ATOM 844 O O . PHE A 1 105 ? -9.058 0.269 -8.091 1.00 90.62 105 PHE A O 1
ATOM 851 N N . ARG A 1 106 ? -9.407 -0.235 -5.929 1.00 91.25 106 ARG A N 1
ATOM 852 C CA . ARG A 1 106 ? -8.127 -0.935 -5.774 1.00 91.25 106 ARG A CA 1
ATOM 853 C C . ARG A 1 106 ? -8.078 -2.216 -6.604 1.00 91.25 106 ARG A C 1
ATOM 855 O O . ARG A 1 106 ? -7.082 -2.451 -7.287 1.00 91.25 106 ARG A O 1
ATOM 862 N N . LEU A 1 107 ? -9.145 -3.012 -6.572 1.00 91.94 107 LEU A N 1
ATOM 863 C CA . LEU A 1 107 ? -9.265 -4.235 -7.366 1.00 91.94 107 LEU A CA 1
ATOM 864 C C . LEU A 1 107 ? -9.365 -3.934 -8.864 1.00 91.94 107 LEU A C 1
ATOM 866 O O . LEU A 1 107 ? -8.707 -4.601 -9.654 1.00 91.94 107 LEU A O 1
ATOM 870 N N . ALA A 1 108 ? -10.102 -2.892 -9.253 1.00 89.75 108 ALA A N 1
ATOM 871 C CA . ALA A 1 108 ? -10.167 -2.430 -10.637 1.00 89.75 108 ALA A CA 1
ATOM 872 C C . ALA A 1 108 ? -8.789 -1.975 -11.139 1.00 89.75 108 ALA A C 1
ATOM 874 O O . ALA A 1 108 ? -8.366 -2.380 -12.216 1.00 89.75 108 ALA A O 1
ATOM 875 N N . GLY A 1 109 ? -8.045 -1.207 -10.336 1.00 86.75 109 GLY A N 1
ATOM 876 C CA . GLY A 1 109 ? -6.671 -0.81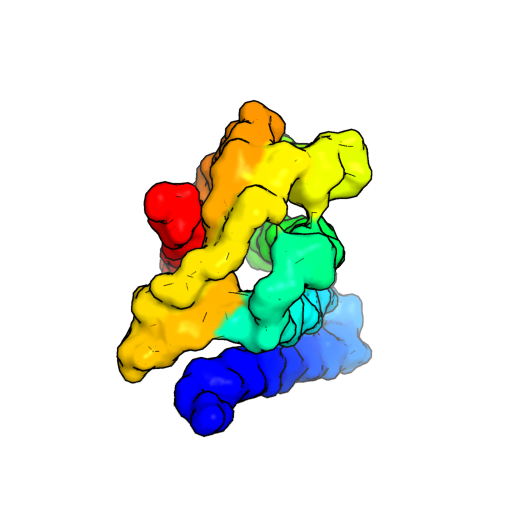6 -10.654 1.00 86.75 109 GLY A CA 1
ATOM 877 C C . GLY A 1 109 ? -5.726 -2.015 -10.789 1.00 86.75 109 GLY A C 1
ATOM 878 O O . GLY A 1 109 ? -4.873 -2.023 -11.674 1.00 86.75 109 GLY A O 1
ATOM 879 N N . LEU A 1 110 ? -5.896 -3.053 -9.960 1.00 87.94 110 LEU A N 1
ATOM 880 C CA . LEU A 1 110 ? -5.141 -4.302 -10.089 1.00 87.94 110 LEU A CA 1
ATOM 881 C C . LEU A 1 110 ? -5.526 -5.075 -11.357 1.00 87.94 110 LEU A C 1
ATOM 883 O O . LEU A 1 110 ? -4.648 -5.567 -12.054 1.00 87.94 110 LEU A O 1
ATOM 887 N N . ALA A 1 111 ? -6.812 -5.163 -11.692 1.00 87.44 111 ALA A N 1
ATOM 888 C CA . ALA A 1 111 ? -7.256 -5.807 -12.924 1.00 87.44 111 ALA A CA 1
ATOM 889 C C . ALA A 1 111 ? -6.695 -5.077 -14.156 1.00 87.44 111 ALA A C 1
ATOM 891 O O . ALA A 1 111 ? -6.083 -5.698 -15.021 1.00 87.44 111 ALA A O 1
ATOM 892 N N . LEU A 1 112 ? -6.797 -3.745 -14.185 1.00 83.44 112 LEU A N 1
ATOM 893 C CA . LEU A 1 112 ? -6.223 -2.910 -15.243 1.00 83.44 112 LEU A CA 1
ATOM 894 C C . LEU A 1 112 ? -4.702 -3.072 -15.346 1.00 83.44 112 LEU A C 1
ATOM 896 O O . LEU A 1 112 ? -4.173 -3.075 -16.452 1.00 83.44 112 LEU A O 1
ATOM 900 N N . ASN A 1 113 ? -4.000 -3.281 -14.231 1.00 83.88 113 ASN A N 1
ATOM 901 C CA . ASN A 1 113 ? -2.562 -3.558 -14.227 1.00 83.88 113 ASN A CA 1
ATOM 902 C C . ASN A 1 113 ? -2.179 -4.830 -15.008 1.00 83.88 113 ASN A C 1
ATOM 904 O O . ASN A 1 113 ? -1.115 -4.875 -15.630 1.00 83.88 113 ASN A O 1
ATOM 908 N N . PHE A 1 114 ? -3.038 -5.849 -15.005 1.00 83.38 114 PHE A N 1
ATOM 909 C CA . PHE A 1 114 ? -2.813 -7.079 -15.770 1.00 83.38 114 PHE A CA 1
ATOM 910 C C . PHE A 1 114 ? -3.382 -7.023 -17.190 1.00 83.38 114 PHE A C 1
ATOM 912 O O . PHE A 1 114 ? -2.867 -7.708 -18.066 1.00 83.38 114 PHE A O 1
ATOM 919 N N . VAL A 1 115 ? -4.409 -6.205 -17.432 1.00 80.50 115 VAL A N 1
ATOM 920 C CA . VAL A 1 115 ? -5.100 -6.142 -18.732 1.00 80.50 115 VAL A CA 1
ATOM 921 C C . VAL A 1 115 ? -4.530 -5.062 -19.659 1.00 80.50 115 VAL A C 1
ATOM 923 O O . VAL A 1 115 ? -4.618 -5.198 -20.876 1.00 80.50 115 VAL A O 1
ATOM 926 N N . THR A 1 116 ? -3.942 -3.985 -19.125 1.00 66.94 116 THR A N 1
ATOM 927 C CA . THR A 1 116 ? -3.523 -2.822 -19.927 1.00 66.94 116 THR A CA 1
ATOM 928 C C . THR A 1 116 ? -2.005 -2.648 -19.968 1.00 66.94 116 THR A C 1
ATOM 930 O O . THR A 1 116 ? -1.361 -2.472 -18.934 1.00 66.94 116 THR A O 1
ATOM 933 N N . GLY A 1 117 ? -1.446 -2.656 -21.185 1.00 64.06 117 GLY A N 1
ATOM 934 C CA . GLY A 1 117 ? -0.043 -2.332 -21.457 1.00 64.06 117 GLY A CA 1
ATOM 935 C C . GLY A 1 117 ? 0.951 -3.175 -20.659 1.00 64.06 117 GLY A C 1
ATOM 936 O O . GLY A 1 117 ? 0.780 -4.386 -20.499 1.00 64.06 117 GLY A O 1
ATOM 937 N N . VAL A 1 118 ? 1.988 -2.512 -20.150 1.00 64.31 118 VAL A N 1
ATOM 938 C CA . VAL A 1 118 ? 3.013 -3.099 -19.280 1.00 64.31 118 VAL A CA 1
ATOM 939 C C . VAL A 1 118 ? 2.591 -3.062 -17.803 1.00 64.31 118 VAL A C 1
ATOM 941 O O . VAL A 1 118 ? 2.800 -4.023 -17.065 1.00 64.31 118 VAL A O 1
ATOM 944 N N . ASN A 1 119 ? 1.957 -1.973 -17.363 1.00 64.19 119 ASN A N 1
ATOM 945 C CA . ASN A 1 119 ? 1.427 -1.801 -16.010 1.00 64.19 119 ASN A CA 1
ATOM 946 C C . ASN A 1 119 ? 0.291 -0.749 -16.015 1.00 64.19 119 ASN A C 1
ATOM 948 O O . ASN A 1 119 ? 0.186 0.065 -16.935 1.00 64.19 119 ASN A O 1
ATOM 952 N N . VAL A 1 120 ? -0.522 -0.676 -14.953 1.00 64.50 120 VAL A N 1
ATOM 953 C CA . VAL A 1 120 ? -1.525 0.400 -14.782 1.00 64.50 120 VAL A CA 1
ATOM 954 C C . VAL A 1 120 ? -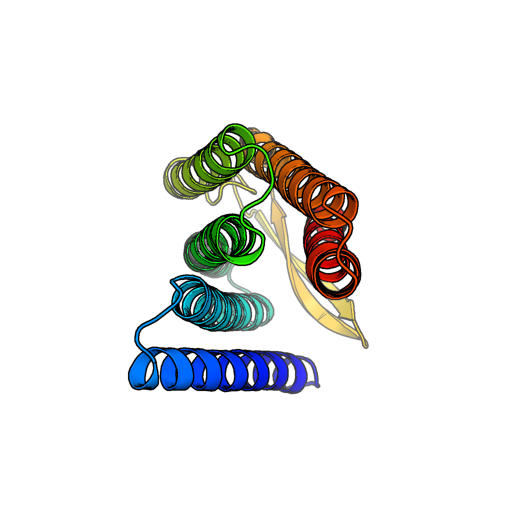0.902 1.799 -14.748 1.00 64.50 120 VAL A C 1
ATOM 956 O O . VAL A 1 120 ? -1.602 2.776 -14.986 1.00 64.50 120 VAL A O 1
ATOM 959 N N . ASN A 1 121 ? 0.400 1.912 -14.467 1.00 63.84 121 ASN A N 1
ATOM 960 C CA . ASN A 1 121 ? 1.109 3.195 -14.470 1.00 63.84 121 ASN A CA 1
ATOM 961 C C . ASN A 1 121 ? 1.745 3.535 -15.835 1.00 63.84 121 ASN A C 1
ATOM 963 O O . ASN A 1 121 ? 1.789 4.708 -16.191 1.00 63.84 121 ASN A O 1
ATOM 967 N N . PHE A 1 122 ? 2.182 2.541 -16.622 1.00 58.19 122 PHE A N 1
ATOM 968 C CA . PHE A 1 122 ? 2.923 2.753 -17.875 1.00 58.19 122 PHE A CA 1
ATOM 969 C C . PHE A 1 122 ? 2.428 1.846 -19.006 1.00 58.19 122 PHE A C 1
ATOM 971 O O . PHE A 1 122 ? 2.308 0.630 -18.842 1.00 58.19 122 PHE A O 1
ATOM 978 N N . LEU A 1 123 ? 2.184 2.436 -20.178 1.00 57.56 123 LEU A N 1
ATOM 979 C CA . LEU A 1 123 ? 1.848 1.696 -21.398 1.00 57.56 123 LEU A CA 1
ATOM 980 C C . LEU A 1 123 ? 3.067 0.968 -21.971 1.00 57.56 123 LEU A C 1
ATOM 982 O O . LEU A 1 123 ? 2.925 -0.164 -22.420 1.00 57.56 123 LEU A O 1
ATOM 986 N N . ALA A 1 124 ? 4.243 1.590 -21.897 1.00 58.12 124 ALA A N 1
ATOM 987 C CA . ALA A 1 124 ? 5.532 0.999 -22.239 1.00 58.12 124 ALA A CA 1
ATOM 988 C C . ALA A 1 124 ? 6.624 1.622 -21.359 1.00 58.12 124 ALA A C 1
ATOM 990 O O . ALA A 1 124 ? 6.576 2.825 -21.091 1.00 58.12 124 ALA A O 1
ATOM 991 N N . VAL A 1 125 ? 7.591 0.814 -20.920 1.00 60.12 125 VAL A N 1
ATOM 992 C CA . VAL A 1 125 ? 8.828 1.294 -20.286 1.00 60.12 125 VAL A CA 1
ATOM 993 C C . VAL A 1 125 ? 9.881 1.353 -21.388 1.00 60.12 125 VAL A C 1
ATOM 995 O O . VAL A 1 125 ? 10.320 0.313 -21.870 1.00 60.12 125 VAL A O 1
ATOM 998 N N . SER A 1 126 ? 10.219 2.561 -21.838 1.00 65.31 126 SER A N 1
ATOM 999 C CA . SER A 1 126 ? 11.108 2.776 -22.988 1.00 65.31 126 SER A CA 1
ATOM 1000 C C . SER A 1 126 ? 12.580 2.707 -22.588 1.00 65.31 126 SER A C 1
ATOM 1002 O O . SER A 1 126 ? 13.407 2.193 -23.337 1.00 65.31 126 SER A O 1
ATOM 1004 N N . SER A 1 127 ? 12.910 3.214 -21.401 1.00 64.88 127 SER A N 1
ATOM 1005 C CA . SER A 1 127 ? 14.255 3.179 -20.830 1.00 64.88 127 SER A CA 1
ATOM 1006 C C . SER A 1 127 ? 14.193 3.249 -19.303 1.00 64.88 127 SER A C 1
ATOM 1008 O O . SER A 1 127 ? 13.182 3.638 -18.715 1.00 64.88 127 SER A O 1
ATOM 1010 N N . LEU A 1 128 ? 15.283 2.837 -18.658 1.00 74.94 128 LEU A N 1
ATOM 1011 C CA . LEU A 1 128 ? 15.506 3.034 -17.230 1.00 74.94 128 LEU A CA 1
ATOM 1012 C C . LEU A 1 128 ? 16.607 4.081 -17.077 1.00 74.94 128 LEU A C 1
ATOM 1014 O O . LEU A 1 128 ? 17.699 3.903 -17.617 1.00 74.94 128 LEU A O 1
ATOM 1018 N N . GLU A 1 129 ? 16.322 5.166 -16.363 1.00 74.19 129 GLU A N 1
ATOM 1019 C CA . GLU A 1 129 ? 17.313 6.194 -16.056 1.00 74.19 129 GLU A CA 1
ATOM 1020 C C . GLU A 1 129 ? 17.829 6.052 -14.619 1.00 74.19 129 GLU A C 1
ATOM 1022 O O . GLU A 1 129 ? 17.063 5.690 -13.720 1.00 74.19 129 GLU A O 1
ATOM 1027 N N . PRO A 1 130 ? 19.120 6.334 -14.367 1.00 73.75 130 PRO A N 1
ATOM 1028 C CA . PRO A 1 130 ? 19.651 6.376 -13.014 1.00 73.75 130 PRO A CA 1
ATOM 1029 C C . PRO A 1 130 ? 19.069 7.581 -12.266 1.00 73.75 130 PRO A C 1
ATOM 1031 O O . PRO A 1 130 ? 19.399 8.728 -12.563 1.00 73.75 130 PRO A O 1
ATOM 1034 N N . VAL A 1 131 ? 18.221 7.330 -11.272 1.00 72.88 131 VAL A N 1
ATOM 1035 C CA . VAL A 1 131 ? 17.635 8.378 -10.430 1.00 72.88 131 VAL A CA 1
ATOM 1036 C C . VAL A 1 131 ? 18.381 8.430 -9.105 1.00 72.88 131 VAL A C 1
ATOM 1038 O O . VAL A 1 131 ? 18.572 7.407 -8.442 1.00 72.88 131 VAL A O 1
ATOM 1041 N N . ALA A 1 132 ? 18.799 9.635 -8.710 1.00 70.88 132 ALA A N 1
ATOM 1042 C CA . ALA A 1 132 ? 19.370 9.875 -7.393 1.00 70.88 132 ALA A CA 1
ATOM 1043 C C . ALA A 1 132 ? 18.291 9.661 -6.323 1.00 70.88 132 ALA A C 1
ATOM 1045 O O . ALA A 1 132 ? 17.339 10.429 -6.191 1.00 70.88 132 ALA A O 1
ATOM 1046 N N . PHE A 1 133 ? 18.451 8.586 -5.569 1.00 68.50 133 PHE A N 1
ATOM 1047 C CA . PHE A 1 133 ? 17.663 8.235 -4.408 1.00 68.50 133 PHE A CA 1
ATOM 1048 C C . PHE A 1 133 ? 18.281 8.823 -3.134 1.00 68.50 133 PHE A C 1
ATOM 1050 O O . PHE A 1 133 ? 19.385 9.381 -3.118 1.00 68.50 133 PHE A O 1
ATOM 1057 N N . TRP A 1 134 ? 17.543 8.712 -2.035 1.00 66.19 134 TRP A N 1
ATOM 1058 C CA . TRP A 1 134 ? 17.952 9.253 -0.747 1.00 66.19 134 TRP A CA 1
ATOM 1059 C C . TRP A 1 134 ? 19.348 8.762 -0.320 1.00 66.19 134 TRP A C 1
ATOM 1061 O O . TRP A 1 134 ? 19.694 7.590 -0.472 1.00 66.19 134 TRP A O 1
ATOM 1071 N N . GLY A 1 135 ? 20.167 9.681 0.203 1.00 64.38 135 GLY A N 1
ATOM 1072 C CA . GLY A 1 135 ? 21.541 9.386 0.622 1.00 64.38 135 GLY A CA 1
ATOM 1073 C C . GLY A 1 135 ? 22.533 9.159 -0.527 1.00 64.38 135 GLY A C 1
ATOM 1074 O O . GLY A 1 135 ? 23.573 8.548 -0.301 1.00 64.38 135 GLY A O 1
ATOM 1075 N N . GLY A 1 136 ? 22.225 9.611 -1.750 1.00 66.19 136 GLY A N 1
ATOM 1076 C CA . GLY A 1 136 ? 23.119 9.488 -2.910 1.00 66.19 136 GLY A CA 1
ATOM 1077 C C . GLY A 1 136 ? 23.150 8.091 -3.537 1.00 66.19 136 GLY A C 1
ATOM 1078 O O . GLY A 1 136 ? 24.004 7.820 -4.378 1.00 66.19 136 GLY A O 1
ATOM 1079 N N . ALA A 1 137 ? 22.238 7.199 -3.137 1.00 69.06 137 ALA A N 1
ATOM 1080 C CA . ALA A 1 137 ? 22.043 5.919 -3.809 1.00 69.06 137 ALA A CA 1
ATOM 1081 C C . ALA A 1 137 ? 21.460 6.152 -5.210 1.00 69.06 137 ALA A C 1
ATOM 1083 O O . ALA A 1 137 ? 20.680 7.074 -5.404 1.00 69.06 137 ALA A O 1
ATOM 1084 N N . VAL A 1 138 ? 21.826 5.330 -6.190 1.00 73.31 138 VAL A N 1
ATOM 1085 C CA . VAL A 1 138 ? 21.301 5.430 -7.558 1.00 73.31 138 VAL A CA 1
ATOM 1086 C C . VAL A 1 138 ? 20.403 4.228 -7.807 1.00 73.31 138 VAL A C 1
ATOM 1088 O O . VAL A 1 138 ? 20.848 3.095 -7.633 1.00 73.31 138 VAL A O 1
ATOM 1091 N N . VAL A 1 139 ? 19.150 4.476 -8.185 1.00 72.19 139 VAL A N 1
ATOM 1092 C CA . VAL A 1 139 ? 18.147 3.431 -8.450 1.00 72.19 139 VAL A CA 1
ATOM 1093 C C . VAL A 1 139 ? 17.614 3.549 -9.873 1.00 72.19 139 VAL A C 1
ATOM 1095 O O . VAL A 1 139 ? 17.608 4.638 -10.448 1.00 72.19 139 VAL A O 1
ATOM 1098 N N . ALA A 1 140 ? 17.154 2.434 -10.439 1.00 70.25 140 ALA A N 1
ATOM 1099 C CA . ALA A 1 140 ? 16.527 2.418 -11.756 1.00 70.25 140 ALA A CA 1
ATOM 1100 C C . ALA A 1 140 ? 15.141 3.095 -11.714 1.00 70.25 140 ALA A C 1
ATOM 1102 O O . ALA A 1 140 ? 14.207 2.600 -11.072 1.00 70.25 140 ALA A O 1
ATOM 1103 N N . GLY A 1 141 ? 15.007 4.235 -12.395 1.00 67.44 141 GLY A N 1
ATOM 1104 C CA . GLY A 1 141 ? 13.748 4.957 -12.577 1.00 67.44 141 GLY A CA 1
ATOM 1105 C C . GLY A 1 141 ? 13.135 4.685 -13.956 1.00 67.44 141 GLY A C 1
ATOM 1106 O O . GLY A 1 141 ? 13.828 4.848 -14.960 1.00 67.44 141 GLY A O 1
ATOM 1107 N N . PRO A 1 142 ? 11.854 4.287 -14.052 1.00 69.31 142 PRO A N 1
ATOM 1108 C CA . PRO A 1 142 ? 11.216 4.006 -15.329 1.00 69.31 142 PRO A CA 1
ATOM 1109 C C . PRO A 1 142 ? 10.863 5.291 -16.071 1.00 69.31 142 PRO A C 1
ATOM 1111 O O . PRO A 1 142 ? 10.118 6.129 -15.562 1.00 69.31 142 PRO A O 1
ATOM 1114 N N . VAL A 1 143 ? 11.344 5.402 -17.309 1.00 67.00 143 VAL A N 1
ATOM 1115 C CA . VAL A 1 143 ? 10.932 6.431 -18.264 1.00 67.00 143 VAL A CA 1
ATOM 1116 C C . VAL A 1 143 ? 10.053 5.769 -19.317 1.00 67.00 143 VAL A C 1
ATOM 1118 O O . VAL A 1 143 ? 10.448 4.825 -20.006 1.00 67.00 143 VAL A O 1
ATOM 1121 N N . GLY A 1 144 ? 8.812 6.234 -19.421 1.00 68.19 144 GLY A N 1
ATOM 1122 C CA . GLY A 1 144 ? 7.815 5.588 -20.259 1.00 68.19 144 GLY A CA 1
ATOM 1123 C C . GLY A 1 144 ? 6.553 6.415 -20.436 1.00 68.19 144 GLY A C 1
ATOM 1124 O O . GLY A 1 144 ? 6.327 7.406 -19.741 1.00 68.19 144 GLY A O 1
ATOM 1125 N N . VAL A 1 145 ? 5.710 5.990 -21.374 1.00 70.25 145 VAL A N 1
ATOM 1126 C CA . VAL A 1 145 ? 4.427 6.652 -21.632 1.00 70.25 145 VAL A CA 1
ATOM 1127 C C . VAL A 1 145 ? 3.447 6.283 -20.523 1.00 70.25 145 VAL A C 1
ATOM 1129 O O . VAL A 1 145 ? 3.153 5.104 -20.313 1.00 70.25 145 VAL A O 1
ATOM 1132 N N . VAL A 1 146 ? 2.937 7.294 -19.819 1.00 73.62 146 VAL A N 1
ATOM 1133 C CA . VAL A 1 146 ? 1.963 7.115 -18.736 1.00 73.62 146 VAL A CA 1
ATOM 1134 C C . VAL A 1 146 ? 0.687 6.483 -19.281 1.00 73.62 146 VAL A C 1
ATOM 1136 O O . VAL A 1 146 ? 0.164 6.881 -20.323 1.00 73.62 146 VAL A O 1
ATOM 1139 N N . ASN A 1 147 ? 0.171 5.491 -18.564 1.00 74.88 147 ASN A N 1
ATOM 1140 C CA . ASN A 1 147 ? -1.084 4.848 -18.916 1.00 74.88 147 ASN A CA 1
ATOM 1141 C C . ASN A 1 147 ? -2.272 5.750 -18.520 1.00 74.88 147 ASN A C 1
ATOM 1143 O O . ASN A 1 147 ? -2.374 6.114 -17.348 1.00 74.88 147 ASN A O 1
ATOM 1147 N N . PRO A 1 148 ? -3.202 6.091 -19.437 1.00 76.31 148 PRO A N 1
ATOM 1148 C CA . PRO A 1 148 ? -4.396 6.879 -19.111 1.00 76.31 148 PRO A CA 1
ATOM 1149 C C . PRO A 1 148 ? -5.226 6.287 -17.962 1.00 76.31 148 PRO A C 1
ATOM 1151 O O . PRO A 1 148 ? -5.856 7.016 -17.196 1.00 76.31 148 PRO A O 1
ATOM 1154 N N . TRP A 1 149 ? -5.180 4.963 -17.790 1.00 80.19 149 TRP A N 1
ATOM 1155 C CA . TRP A 1 149 ? -5.860 4.254 -16.707 1.00 80.19 149 TRP A CA 1
ATOM 1156 C C . TRP A 1 149 ? -5.214 4.443 -15.328 1.00 80.19 149 TRP A C 1
ATOM 1158 O O . TRP A 1 149 ? -5.825 4.067 -14.326 1.00 80.19 149 TRP A O 1
ATOM 1168 N N . ALA A 1 150 ? -4.044 5.088 -15.238 1.00 78.31 150 ALA A N 1
ATOM 1169 C CA . ALA A 1 150 ? -3.392 5.439 -13.974 1.00 78.31 150 ALA A CA 1
ATOM 1170 C C . ALA A 1 150 ? -4.257 6.357 -13.089 1.00 78.31 150 ALA A C 1
ATOM 1172 O O . ALA A 1 150 ? -4.064 6.403 -11.872 1.00 78.31 150 ALA A O 1
ATOM 1173 N N . ILE A 1 151 ? -5.263 7.032 -13.658 1.00 80.31 151 ILE A N 1
ATOM 1174 C CA . ILE A 1 151 ? -6.235 7.826 -12.896 1.00 80.31 151 ILE A CA 1
ATOM 1175 C C . ILE A 1 151 ? -7.114 6.966 -11.971 1.00 80.31 151 ILE A C 1
ATOM 1177 O O . ILE A 1 151 ? -7.511 7.414 -10.897 1.00 80.31 151 ILE A O 1
ATOM 1181 N N . VAL A 1 152 ? -7.385 5.706 -12.332 1.00 85.31 152 VAL A N 1
ATOM 1182 C CA . VAL A 1 152 ? -8.236 4.798 -11.543 1.00 85.31 152 VAL A CA 1
ATOM 1183 C C . VAL A 1 152 ? -7.636 4.512 -10.159 1.00 85.31 152 VAL A C 1
ATOM 1185 O O . VAL A 1 152 ? -8.312 4.774 -9.159 1.00 85.31 152 VAL A O 1
ATOM 1188 N N . PRO A 1 153 ? -6.380 4.034 -10.031 1.00 82.12 153 PRO A N 1
ATOM 1189 C CA . PRO A 1 153 ? -5.771 3.852 -8.718 1.00 82.12 153 PRO A CA 1
ATOM 1190 C C . PRO A 1 153 ? -5.575 5.176 -7.962 1.00 82.12 153 PRO A C 1
ATOM 1192 O O . PRO A 1 153 ? -5.648 5.171 -6.734 1.00 82.12 153 PRO A O 1
ATOM 1195 N N . GLN A 1 154 ? -5.389 6.312 -8.648 1.00 83.25 154 GLN A N 1
ATOM 1196 C CA . GLN A 1 154 ? -5.313 7.626 -7.992 1.00 83.25 154 GLN A CA 1
ATOM 1197 C C . GLN A 1 154 ? -6.641 8.012 -7.326 1.00 83.25 154 GLN A C 1
ATOM 1199 O O . GLN A 1 154 ? -6.651 8.375 -6.149 1.00 83.25 154 GLN A O 1
ATOM 1204 N N . ILE A 1 155 ? -7.765 7.866 -8.035 1.00 88.25 155 ILE A N 1
ATOM 1205 C CA . ILE A 1 155 ? -9.106 8.080 -7.468 1.00 88.25 155 ILE A CA 1
ATOM 1206 C C . ILE A 1 155 ? -9.336 7.122 -6.293 1.00 88.25 155 ILE A C 1
ATOM 1208 O O . ILE A 1 155 ? -9.793 7.549 -5.232 1.00 88.25 155 ILE A O 1
ATOM 1212 N N . GLY A 1 156 ? -8.949 5.851 -6.436 1.00 87.00 156 GLY A N 1
ATOM 1213 C CA . GLY A 1 156 ? -9.019 4.869 -5.352 1.00 87.00 156 GLY A CA 1
ATOM 1214 C C . GLY A 1 156 ? -8.274 5.309 -4.087 1.00 87.00 156 GLY A C 1
ATOM 1215 O O . GLY A 1 156 ? -8.820 5.203 -2.989 1.00 87.00 156 GLY A O 1
ATOM 1216 N N . ASN A 1 157 ? -7.070 5.868 -4.231 1.00 87.56 157 ASN A N 1
ATOM 1217 C CA . ASN A 1 157 ? -6.283 6.385 -3.107 1.00 87.56 157 ASN A CA 1
ATOM 1218 C C . ASN A 1 157 ? -6.948 7.593 -2.428 1.00 87.56 157 ASN A C 1
ATOM 1220 O O . ASN A 1 157 ? -6.907 7.703 -1.203 1.00 87.56 157 ASN A O 1
ATOM 1224 N N . LEU A 1 158 ? -7.598 8.479 -3.190 1.00 89.25 158 LEU A N 1
ATOM 1225 C CA . LEU A 1 158 ? -8.354 9.602 -2.621 1.00 89.25 158 LEU A CA 1
ATOM 1226 C C . LEU A 1 158 ? -9.574 9.118 -1.833 1.00 89.25 158 LEU A C 1
ATOM 1228 O O . LEU A 1 158 ? -9.829 9.600 -0.730 1.00 89.25 158 LEU A O 1
ATOM 1232 N N . ILE A 1 159 ? -10.305 8.134 -2.362 1.00 90.69 159 ILE A N 1
ATOM 1233 C CA . ILE A 1 159 ? -11.443 7.523 -1.661 1.00 90.69 159 ILE A CA 1
ATOM 1234 C C . ILE A 1 159 ? -10.971 6.832 -0.379 1.00 90.69 159 ILE A C 1
ATOM 1236 O O . ILE A 1 159 ? -11.607 6.974 0.665 1.00 90.69 159 ILE A O 1
ATOM 1240 N N . LEU A 1 160 ? -9.832 6.141 -0.430 1.00 88.50 160 LEU A N 1
ATOM 1241 C CA . LEU A 1 160 ? -9.205 5.532 0.738 1.00 88.50 160 LEU A CA 1
ATOM 1242 C C . LEU A 1 160 ? -8.835 6.572 1.801 1.00 88.50 160 LEU A C 1
ATOM 1244 O O . LEU A 1 160 ? -9.135 6.378 2.977 1.00 88.50 160 LEU A O 1
ATOM 1248 N N . LEU A 1 161 ? -8.233 7.692 1.399 1.00 89.19 161 LEU A N 1
ATOM 1249 C CA . LEU A 1 161 ? -7.908 8.788 2.308 1.00 89.19 161 LEU A CA 1
ATOM 1250 C C . LEU A 1 161 ? -9.175 9.350 2.970 1.00 89.19 161 LEU A C 1
ATOM 1252 O O . LEU A 1 161 ? -9.223 9.488 4.193 1.00 89.19 161 LEU A O 1
ATOM 1256 N N . MET A 1 162 ? -10.223 9.603 2.180 1.00 90.44 162 MET A N 1
ATOM 1257 C CA . MET A 1 162 ? -11.523 10.046 2.693 1.00 90.44 162 MET A CA 1
ATOM 1258 C C . MET A 1 162 ? -12.129 9.034 3.670 1.00 90.44 162 MET A C 1
ATOM 1260 O O . MET A 1 162 ? -12.641 9.437 4.711 1.00 90.44 162 MET A O 1
ATOM 1264 N N . PHE A 1 163 ? -12.038 7.733 3.378 1.00 90.81 163 PHE A N 1
ATOM 1265 C CA . PHE A 1 163 ? -12.509 6.672 4.267 1.00 90.81 163 PHE A CA 1
ATOM 1266 C C . PHE A 1 163 ? -11.795 6.693 5.622 1.00 90.81 163 PHE A C 1
ATOM 1268 O O . PHE A 1 163 ? -12.454 6.671 6.662 1.00 90.81 163 PHE A O 1
ATOM 1275 N N . VAL A 1 164 ? -10.460 6.759 5.627 1.00 88.38 164 VAL A N 1
ATOM 1276 C CA . VAL A 1 164 ? -9.674 6.763 6.871 1.00 88.38 164 VAL A CA 1
ATOM 1277 C C . VAL A 1 164 ? -9.980 8.013 7.700 1.00 88.38 164 VAL A C 1
ATOM 1279 O O . VAL A 1 164 ? -10.165 7.906 8.913 1.00 88.38 164 VAL A O 1
ATOM 1282 N N . ILE A 1 165 ? -10.096 9.182 7.058 1.00 88.81 165 ILE A N 1
ATOM 1283 C CA . ILE A 1 165 ? -10.457 10.440 7.727 1.00 88.81 165 ILE A CA 1
ATOM 1284 C C . ILE A 1 165 ? -11.874 10.360 8.311 1.00 88.81 165 ILE A C 1
ATOM 1286 O O . ILE A 1 165 ? -12.068 10.683 9.483 1.00 88.81 165 ILE A O 1
ATOM 1290 N N . ASP A 1 166 ? -12.857 9.894 7.535 1.00 90.62 166 ASP A N 1
ATOM 1291 C CA . ASP A 1 166 ? -14.245 9.728 7.985 1.00 90.62 166 ASP A CA 1
ATOM 1292 C C . ASP A 1 166 ? -14.334 8.770 9.182 1.00 90.62 166 ASP A C 1
ATOM 1294 O O . ASP A 1 166 ? -14.971 9.087 10.194 1.00 90.62 166 ASP A O 1
ATOM 1298 N N . ALA A 1 167 ? -13.631 7.635 9.121 1.00 89.12 167 ALA A N 1
ATOM 1299 C CA . ALA A 1 167 ? -13.566 6.666 10.209 1.00 89.12 167 ALA A CA 1
ATOM 1300 C C . ALA A 1 167 ? -12.902 7.253 11.467 1.00 89.12 167 ALA A C 1
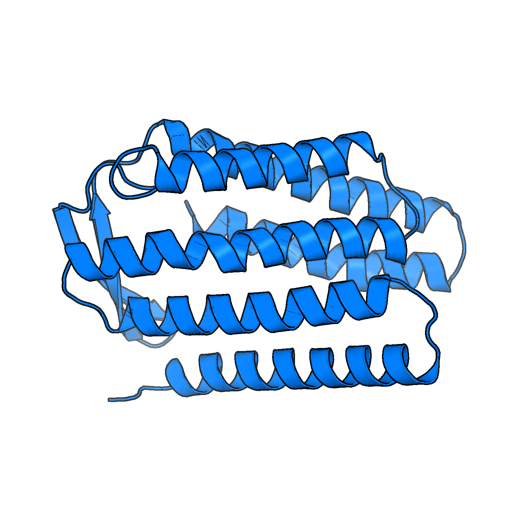ATOM 1302 O O . ALA A 1 167 ? -13.430 7.086 12.571 1.00 89.12 167 ALA A O 1
ATOM 1303 N N . ALA A 1 168 ? -11.795 7.987 11.317 1.00 87.38 168 ALA A N 1
ATOM 1304 C CA . ALA A 1 168 ? -11.093 8.633 12.426 1.00 87.38 168 ALA A CA 1
ATOM 1305 C C . ALA A 1 168 ? -11.933 9.744 13.082 1.00 87.38 168 ALA A C 1
ATOM 1307 O O . ALA A 1 168 ? -12.046 9.781 14.309 1.00 87.38 168 ALA A O 1
ATOM 1308 N N . ILE A 1 169 ? -12.581 10.610 12.293 1.00 88.00 169 ILE A N 1
ATOM 1309 C CA . ILE A 1 169 ? -13.470 11.668 12.804 1.00 88.00 169 ILE A CA 1
ATOM 1310 C C . ILE A 1 169 ? -14.683 11.052 13.501 1.00 88.00 169 ILE A C 1
ATOM 1312 O O . ILE A 1 169 ? -15.061 11.490 14.591 1.00 88.00 169 ILE A O 1
ATOM 1316 N N . THR A 1 170 ? -15.288 10.024 12.906 1.00 87.50 170 THR A N 1
ATOM 1317 C CA . THR A 1 170 ? -16.433 9.333 13.509 1.00 87.50 170 THR A CA 1
ATOM 1318 C C . THR A 1 170 ? -16.039 8.695 14.839 1.00 87.50 170 THR A C 1
ATOM 1320 O O . THR A 1 170 ? -16.765 8.838 15.824 1.00 87.50 170 THR A O 1
ATOM 1323 N N . LEU A 1 171 ? -14.869 8.051 14.908 1.00 86.81 171 LEU A N 1
ATOM 1324 C CA . LEU A 1 171 ? -14.345 7.480 16.147 1.00 86.81 171 LEU A CA 1
ATOM 1325 C C . LEU A 1 171 ? -14.058 8.562 17.201 1.00 86.81 171 LEU A C 1
ATOM 1327 O O . LEU A 1 171 ? -14.427 8.394 18.362 1.00 86.81 171 LEU A O 1
ATOM 1331 N N . TRP A 1 172 ? -13.470 9.693 16.805 1.00 85.38 172 TRP A N 1
ATOM 1332 C CA . TRP A 1 172 ? -13.213 10.829 17.696 1.00 85.38 172 TRP A CA 1
ATOM 1333 C C . TRP A 1 172 ? -14.504 11.393 18.311 1.00 85.38 172 TRP A C 1
ATOM 1335 O O . TRP A 1 172 ? -14.566 11.661 19.517 1.00 85.38 172 TRP A O 1
ATOM 1345 N N . ARG A 1 173 ? -15.559 11.528 17.496 1.00 86.12 173 ARG A N 1
ATOM 1346 C CA . ARG A 1 173 ? -16.874 12.039 17.919 1.00 86.12 173 ARG A CA 1
ATOM 1347 C C . ARG A 1 173 ? -17.600 11.123 18.907 1.00 86.12 173 ARG A C 1
ATOM 1349 O O . ARG A 1 173 ? -18.408 11.628 19.677 1.00 86.12 173 ARG A O 1
ATOM 1356 N N . ARG A 1 174 ? -17.290 9.820 18.953 1.00 83.94 174 ARG A N 1
ATOM 1357 C CA . ARG A 1 174 ? -17.874 8.871 19.928 1.00 83.94 174 ARG A CA 1
ATOM 1358 C C . ARG A 1 174 ? -17.467 9.141 21.386 1.00 83.94 174 ARG A C 1
ATOM 1360 O O . ARG A 1 174 ? -18.058 8.563 22.287 1.00 83.94 174 ARG A O 1
ATOM 1367 N N . GLY A 1 175 ? -16.503 10.030 21.638 1.00 66.25 175 GLY A N 1
ATOM 1368 C CA . GLY A 1 175 ? -16.371 10.703 22.938 1.00 66.25 175 GLY A CA 1
ATOM 1369 C C . GLY A 1 175 ? -15.582 9.989 24.045 1.00 66.25 175 GLY A C 1
ATOM 1370 O O . GLY A 1 175 ? -15.410 10.583 25.102 1.00 66.25 175 GLY A O 1
ATOM 1371 N N . GLY A 1 176 ? -15.037 8.788 23.828 1.00 83.25 176 GLY A N 1
ATOM 1372 C CA . GLY A 1 176 ? -14.174 8.106 24.810 1.00 83.25 176 GLY A CA 1
ATOM 1373 C C . GLY A 1 176 ? -12.697 8.521 24.725 1.00 83.25 176 GLY A C 1
ATOM 1374 O O . GLY A 1 176 ? -12.185 8.738 23.625 1.00 83.25 176 GLY A O 1
ATOM 1375 N N . SER A 1 177 ? -11.986 8.583 25.857 1.00 78.00 177 SER A N 1
ATOM 1376 C CA . SER A 1 177 ? -10.536 8.867 25.907 1.00 78.00 177 SER A CA 1
ATOM 1377 C C . SER A 1 177 ? -9.725 7.890 25.043 1.00 78.00 177 SER A C 1
ATOM 1379 O O . SER A 1 177 ? -8.896 8.314 24.235 1.00 78.00 177 SER A O 1
ATOM 1381 N N . ASP A 1 178 ? -10.043 6.596 25.118 1.00 79.31 178 ASP A N 1
ATOM 1382 C CA . ASP A 1 178 ? -9.417 5.553 24.299 1.00 79.31 178 ASP A CA 1
ATOM 1383 C C . ASP A 1 178 ? -9.757 5.681 22.811 1.00 79.31 178 ASP A C 1
ATOM 1385 O O . ASP A 1 178 ? -8.885 5.523 21.956 1.00 79.31 178 ASP A O 1
ATOM 1389 N N . ALA A 1 179 ? -11.011 6.004 22.485 1.00 80.25 179 ALA A N 1
ATOM 1390 C CA . ALA A 1 179 ? -11.450 6.223 21.107 1.00 80.25 179 ALA A CA 1
ATOM 1391 C C . ALA A 1 179 ? -10.731 7.427 20.477 1.00 80.25 179 ALA A C 1
ATOM 1393 O O . ALA A 1 179 ? -10.238 7.335 19.353 1.00 80.25 179 ALA A O 1
ATOM 1394 N N . ARG A 1 180 ? -10.587 8.527 21.224 1.00 81.94 180 ARG A N 1
ATOM 1395 C CA . ARG A 1 180 ? -9.847 9.719 20.790 1.00 81.94 180 ARG A CA 1
ATOM 1396 C C . ARG A 1 180 ? -8.361 9.434 20.591 1.00 81.94 180 ARG A C 1
ATOM 1398 O O . ARG A 1 180 ? -7.804 9.814 19.561 1.00 81.94 180 ARG A O 1
ATOM 1405 N N . ARG A 1 181 ? -7.732 8.704 21.518 1.00 82.19 181 ARG A N 1
ATOM 1406 C CA . ARG A 1 181 ? -6.328 8.285 21.387 1.00 82.19 181 ARG A CA 1
ATOM 1407 C C . ARG A 1 181 ? -6.114 7.400 20.158 1.00 82.19 181 ARG A C 1
ATOM 1409 O O . ARG A 1 181 ? -5.175 7.637 19.403 1.00 82.19 181 ARG A O 1
ATOM 1416 N N . ARG A 1 182 ? -6.989 6.416 19.918 1.00 83.94 182 ARG A N 1
ATOM 1417 C CA . ARG A 1 182 ? -6.925 5.547 18.727 1.00 83.94 182 ARG A CA 1
ATOM 1418 C C . ARG A 1 182 ? -7.124 6.339 17.434 1.00 83.94 182 ARG A C 1
ATOM 1420 O O . ARG A 1 182 ? -6.359 6.142 16.496 1.00 83.94 182 ARG A O 1
ATOM 1427 N N . ALA A 1 183 ? -8.087 7.260 17.399 1.00 81.94 183 ALA A N 1
ATOM 1428 C CA . ALA A 1 183 ? -8.334 8.110 16.235 1.00 81.94 183 ALA A CA 1
ATOM 1429 C C . ALA A 1 183 ? -7.112 8.972 15.872 1.00 81.94 183 ALA A C 1
ATOM 1431 O O . ALA A 1 183 ? -6.753 9.047 14.701 1.00 81.94 183 ALA A O 1
ATOM 1432 N N . VAL A 1 184 ? -6.433 9.565 16.860 1.00 84.12 184 VAL A N 1
ATOM 1433 C CA . VAL A 1 184 ? -5.241 10.395 16.611 1.00 84.12 184 VAL A CA 1
ATOM 1434 C C . VAL A 1 184 ? -4.029 9.548 16.233 1.00 84.12 184 VAL A C 1
ATOM 1436 O O . VAL A 1 184 ? -3.402 9.812 15.213 1.00 84.12 184 VAL A O 1
ATOM 1439 N N . VAL A 1 185 ? -3.701 8.516 17.016 1.00 86.00 185 VAL A N 1
ATOM 1440 C CA . VAL A 1 185 ? -2.468 7.739 16.803 1.00 86.00 185 VAL A CA 1
ATOM 1441 C C . VAL A 1 185 ? -2.582 6.848 15.568 1.00 86.00 185 VAL A C 1
ATOM 1443 O O . VAL A 1 185 ? -1.719 6.878 14.694 1.00 86.00 185 VAL A O 1
ATOM 1446 N N . VAL A 1 186 ? -3.654 6.059 15.469 1.00 84.50 186 VAL A N 1
ATOM 1447 C CA . VAL A 1 186 ? -3.826 5.089 14.378 1.00 84.50 186 VAL A CA 1
ATOM 1448 C C . VAL A 1 186 ? -4.404 5.777 13.144 1.00 84.50 186 VAL A C 1
ATOM 1450 O O . VAL A 1 186 ? -3.897 5.592 12.047 1.00 84.50 186 VAL A O 1
ATOM 1453 N N . GLY A 1 187 ? -5.423 6.624 13.308 1.00 82.31 187 GLY A N 1
ATOM 1454 C CA . GLY A 1 187 ? -5.994 7.364 12.179 1.00 82.31 187 GLY A CA 1
ATOM 1455 C C . GLY A 1 187 ? -4.992 8.350 11.575 1.00 82.31 187 GLY A C 1
ATOM 1456 O O . GLY A 1 187 ? -4.812 8.364 10.361 1.00 82.31 187 GLY A O 1
ATOM 1457 N N . GLY A 1 188 ? -4.276 9.111 12.410 1.00 82.25 188 GLY A N 1
ATOM 1458 C CA . GLY A 1 188 ? -3.260 10.062 11.952 1.00 82.25 188 GLY A CA 1
ATOM 1459 C C . GLY A 1 188 ? -2.089 9.400 11.222 1.00 82.25 188 GLY A C 1
ATOM 1460 O O . GLY A 1 188 ? -1.693 9.874 10.159 1.00 82.25 188 GLY A O 1
ATOM 1461 N N . SER A 1 189 ? -1.575 8.275 11.734 1.00 85.56 189 SER A N 1
ATOM 1462 C CA . SER A 1 189 ? -0.490 7.536 11.068 1.00 85.56 189 SER A CA 1
ATOM 1463 C C . SER A 1 189 ? -0.920 6.949 9.721 1.00 85.56 189 SER A C 1
ATOM 1465 O O . SER A 1 189 ? -0.167 7.040 8.753 1.00 85.56 189 SER A O 1
ATOM 1467 N N . LEU A 1 190 ? -2.144 6.423 9.614 1.00 84.94 190 LEU A N 1
ATOM 1468 C CA . LEU A 1 190 ? -2.680 5.918 8.347 1.00 84.94 190 LEU A CA 1
ATOM 1469 C C . LEU A 1 190 ? -2.907 7.038 7.325 1.00 84.94 190 LEU A C 1
ATOM 1471 O O . LEU A 1 190 ? -2.547 6.876 6.162 1.00 84.94 190 LEU A O 1
ATOM 1475 N N . VAL A 1 191 ? -3.443 8.188 7.748 1.00 85.94 191 VAL A N 1
ATOM 1476 C CA . VAL A 1 191 ? -3.593 9.369 6.879 1.00 85.94 191 VAL A CA 1
ATOM 1477 C C . VAL A 1 191 ? -2.235 9.835 6.363 1.00 85.94 191 VAL A C 1
ATOM 1479 O O . VAL A 1 191 ? -2.086 10.039 5.160 1.00 85.94 191 VAL A O 1
ATOM 1482 N N . ALA A 1 192 ? -1.238 9.951 7.243 1.00 84.06 192 ALA A N 1
ATOM 1483 C CA . ALA A 1 192 ? 0.116 10.338 6.856 1.00 84.06 192 ALA A CA 1
ATOM 1484 C C . ALA A 1 192 ? 0.739 9.332 5.875 1.00 84.06 192 ALA A C 1
ATOM 1486 O O . ALA A 1 192 ? 1.329 9.735 4.876 1.00 84.06 192 ALA A O 1
ATOM 1487 N N . CYS A 1 193 ? 0.554 8.031 6.116 1.00 83.44 193 CYS A N 1
ATOM 1488 C CA . CYS A 1 193 ? 1.042 6.969 5.240 1.00 83.44 193 CYS A CA 1
ATOM 1489 C C . CYS A 1 193 ? 0.406 7.041 3.841 1.00 83.44 193 CYS A C 1
ATOM 1491 O O . CYS A 1 193 ? 1.121 7.080 2.839 1.00 83.44 193 CYS A O 1
ATOM 1493 N N . VAL A 1 194 ? -0.925 7.138 3.756 1.00 79.31 194 VAL A N 1
ATOM 1494 C CA . VAL A 1 194 ? -1.640 7.244 2.472 1.00 79.31 194 VAL A CA 1
ATOM 1495 C C . VAL A 1 194 ? -1.262 8.530 1.736 1.00 79.31 194 VAL A C 1
ATOM 1497 O O . VAL A 1 194 ? -1.041 8.497 0.525 1.00 79.31 194 VAL A O 1
ATOM 1500 N N . ALA A 1 195 ? -1.146 9.653 2.450 1.00 78.81 195 ALA A N 1
ATOM 1501 C CA . ALA A 1 195 ? -0.754 10.932 1.868 1.00 78.81 195 ALA A CA 1
ATOM 1502 C C . ALA A 1 195 ? 0.683 10.910 1.329 1.00 78.81 195 ALA A C 1
ATOM 1504 O O . ALA A 1 195 ? 0.916 11.405 0.229 1.00 78.81 195 ALA A O 1
ATOM 1505 N N . ALA A 1 196 ? 1.628 10.296 2.049 1.00 77.69 196 ALA A N 1
ATOM 1506 C CA . ALA A 1 196 ? 3.001 10.135 1.580 1.00 77.69 196 ALA A CA 1
ATOM 1507 C C . ALA A 1 196 ? 3.049 9.313 0.284 1.00 77.69 196 ALA A C 1
ATOM 1509 O O . ALA A 1 196 ? 3.637 9.752 -0.700 1.00 77.69 196 ALA A O 1
ATOM 1510 N N . VAL A 1 197 ? 2.350 8.175 0.237 1.00 71.19 197 VAL A N 1
ATOM 1511 C CA . VAL A 1 197 ? 2.297 7.317 -0.961 1.00 71.19 197 VAL A CA 1
ATOM 1512 C C . VAL A 1 197 ? 1.626 8.024 -2.144 1.00 71.19 197 VAL A C 1
ATOM 1514 O O . VAL A 1 197 ? 2.064 7.872 -3.283 1.00 71.19 197 VAL A O 1
ATOM 1517 N N . ALA A 1 198 ? 0.572 8.805 -1.896 1.00 67.25 198 ALA A N 1
ATOM 1518 C CA . ALA A 1 198 ? -0.094 9.584 -2.938 1.00 67.25 198 ALA A CA 1
ATOM 1519 C C . ALA A 1 198 ? 0.751 10.780 -3.417 1.00 67.25 198 ALA A C 1
ATOM 1521 O O . ALA A 1 198 ? 0.687 11.134 -4.593 1.00 67.25 198 ALA A O 1
ATOM 1522 N N . GLY A 1 199 ? 1.535 11.393 -2.525 1.00 59.22 199 GLY A N 1
ATOM 1523 C CA . GLY A 1 199 ? 2.400 12.538 -2.813 1.00 59.22 199 GLY A CA 1
ATOM 1524 C C . GLY A 1 199 ? 3.702 12.171 -3.526 1.00 59.22 199 GLY A C 1
ATOM 1525 O O . GLY A 1 199 ? 4.155 12.942 -4.363 1.00 59.22 199 GLY A O 1
ATOM 1526 N N . LEU A 1 200 ? 4.260 10.984 -3.260 1.00 51.94 200 LEU A N 1
ATOM 1527 C CA . LEU A 1 200 ? 5.489 10.482 -3.896 1.00 51.94 200 LEU A CA 1
ATOM 1528 C C . LEU A 1 200 ? 5.332 10.118 -5.383 1.00 51.94 200 LEU A C 1
ATOM 1530 O O . LEU A 1 200 ? 6.326 9.844 -6.043 1.00 51.94 200 LEU A O 1
ATOM 1534 N N . ARG A 1 201 ? 4.102 10.075 -5.911 1.00 50.62 201 ARG A N 1
ATOM 1535 C CA . ARG A 1 201 ? 3.813 9.713 -7.312 1.00 50.62 201 ARG A CA 1
ATOM 1536 C C . ARG A 1 201 ? 3.589 10.922 -8.236 1.00 50.62 201 ARG A C 1
ATOM 1538 O O . ARG A 1 201 ? 3.031 10.736 -9.317 1.00 50.62 201 ARG A O 1
ATOM 1545 N N . ARG A 1 202 ? 3.937 12.136 -7.797 1.00 35.53 202 ARG A N 1
ATOM 1546 C CA . ARG A 1 202 ? 3.904 13.356 -8.623 1.00 35.53 202 ARG A CA 1
ATOM 1547 C C . ARG A 1 202 ? 5.253 13.650 -9.250 1.00 35.53 202 ARG A C 1
ATOM 1549 O O . ARG A 1 202 ? 6.266 13.383 -8.572 1.00 35.53 202 ARG A O 1
#